Protein AF-Q69FK1-F1 (afdb_monomer_lite)

Secondary structure (DSSP, 8-state):
--PPPPPPPPP------------------------------------PPP---HHHHHHHHHHHTSTTHHHHHHHHHHHHHHHHHHHHHHHHHHHHHHHHHHHHHHHHHHHHHHHHT-TTS--HHHHHHHHHHHHHHHHHHHHHHHHHHHHHHHHHHHHHHHHHHHHHHHHHHHHHHHHHHHHHHHHHHHHHT-

Structure (mmCIF, N/CA/C/O backbone):
data_AF-Q69FK1-F1
#
_entry.id   AF-Q69FK1-F1
#
loop_
_atom_site.group_PDB
_atom_site.id
_atom_site.type_symbol
_atom_site.label_atom_id
_atom_site.label_alt_id
_atom_site.label_comp_id
_atom_site.label_asym_id
_atom_site.label_entity_id
_atom_site.label_seq_id
_atom_site.pdbx_PDB_ins_code
_atom_site.Cartn_x
_atom_site.Cartn_y
_atom_site.Cartn_z
_atom_site.occupancy
_atom_site.B_iso_or_equiv
_atom_site.auth_seq_id
_atom_site.auth_comp_id
_atom_site.auth_asym_id
_atom_site.auth_atom_id
_atom_site.pdbx_PDB_model_num
ATOM 1 N N . MET A 1 1 ? 54.380 18.789 -32.539 1.00 41.25 1 MET A N 1
ATOM 2 C CA . MET A 1 1 ? 53.750 17.455 -32.615 1.00 41.25 1 MET A CA 1
ATOM 3 C C . MET A 1 1 ? 53.569 16.981 -31.183 1.00 41.25 1 MET A C 1
ATOM 5 O O . MET A 1 1 ? 54.570 16.684 -30.549 1.00 41.25 1 MET A O 1
ATOM 9 N N . ASN A 1 2 ? 52.343 17.008 -30.653 1.00 44.25 2 ASN A N 1
ATOM 10 C CA . ASN A 1 2 ? 52.052 16.574 -29.281 1.00 44.25 2 ASN A CA 1
ATOM 11 C C . ASN A 1 2 ? 51.364 15.204 -29.341 1.00 44.25 2 ASN A C 1
ATOM 13 O O . ASN A 1 2 ? 50.413 15.040 -30.102 1.00 44.25 2 ASN A O 1
ATOM 17 N N . ALA A 1 3 ? 51.869 14.232 -28.581 1.00 51.44 3 ALA A N 1
ATOM 18 C CA . ALA A 1 3 ? 51.295 12.890 -28.480 1.00 51.44 3 ALA A CA 1
ATOM 19 C C . ALA A 1 3 ? 50.009 12.889 -27.617 1.00 51.44 3 ALA A C 1
ATOM 21 O O . ALA A 1 3 ? 49.900 13.722 -26.713 1.00 51.44 3 ALA A O 1
ATOM 22 N N . PRO A 1 4 ? 49.040 11.988 -27.873 1.00 54.78 4 PRO A N 1
ATOM 23 C CA . PRO A 1 4 ? 47.799 11.910 -27.101 1.00 54.78 4 PRO A CA 1
ATOM 24 C C . PRO A 1 4 ? 47.992 11.187 -25.749 1.00 54.78 4 PRO A C 1
ATOM 26 O O . PRO A 1 4 ? 48.905 10.368 -25.622 1.00 54.78 4 PRO A O 1
ATOM 29 N N . PRO A 1 5 ? 47.144 11.460 -24.738 1.00 53.38 5 PRO A N 1
ATOM 30 C CA . PRO A 1 5 ? 47.235 10.827 -23.424 1.00 53.38 5 PRO A CA 1
ATOM 31 C C . PRO A 1 5 ? 46.657 9.402 -23.431 1.00 53.38 5 PRO A C 1
ATOM 33 O O . PRO A 1 5 ? 45.561 9.163 -23.936 1.00 53.38 5 PRO A O 1
ATOM 36 N N . THR A 1 6 ? 47.392 8.466 -22.828 1.00 58.28 6 THR A N 1
ATOM 37 C CA . THR A 1 6 ? 47.006 7.057 -22.641 1.00 58.28 6 THR A CA 1
ATOM 38 C C . THR A 1 6 ? 46.277 6.878 -21.307 1.00 58.28 6 THR A C 1
ATOM 40 O O . THR A 1 6 ? 46.786 7.296 -20.268 1.00 58.28 6 THR A O 1
ATOM 43 N N . ILE A 1 7 ? 45.103 6.242 -21.326 1.00 54.12 7 ILE A N 1
ATOM 44 C CA . ILE A 1 7 ? 44.318 5.881 -20.132 1.00 54.12 7 ILE A CA 1
ATOM 45 C C . ILE A 1 7 ? 44.730 4.463 -19.678 1.00 54.12 7 ILE A C 1
ATOM 47 O O . ILE A 1 7 ? 44.852 3.588 -20.539 1.00 54.12 7 ILE A O 1
ATOM 51 N N . PRO A 1 8 ? 44.959 4.205 -18.373 1.00 63.38 8 PRO A N 1
ATOM 52 C CA . PRO A 1 8 ? 45.296 2.870 -17.870 1.00 63.38 8 PRO A CA 1
ATOM 53 C C . PRO A 1 8 ? 44.086 1.909 -17.883 1.00 63.38 8 PRO A C 1
ATOM 55 O O . PRO A 1 8 ? 42.941 2.364 -17.844 1.00 63.38 8 PRO A O 1
ATOM 58 N N . PRO A 1 9 ? 44.314 0.581 -17.934 1.00 48.69 9 PRO A N 1
ATOM 59 C CA . PRO A 1 9 ? 43.243 -0.410 -17.997 1.00 48.69 9 PRO A CA 1
ATOM 60 C C . PRO A 1 9 ? 42.545 -0.550 -16.638 1.00 48.69 9 PRO A C 1
ATOM 62 O O . PRO A 1 9 ? 43.204 -0.620 -15.604 1.00 48.69 9 PRO A O 1
ATOM 65 N N . MET A 1 10 ? 41.210 -0.611 -16.641 1.00 48.00 10 MET A N 1
ATOM 66 C CA . MET A 1 10 ? 40.443 -0.975 -15.449 1.00 48.00 10 MET A CA 1
ATOM 67 C C . MET A 1 10 ? 40.567 -2.482 -15.201 1.00 48.00 10 MET A C 1
ATOM 69 O O . MET A 1 10 ? 40.201 -3.285 -16.059 1.00 48.00 10 MET A O 1
ATOM 73 N N . GLU A 1 11 ? 41.089 -2.857 -14.034 1.00 46.28 11 GLU A N 1
ATOM 74 C CA . GLU A 1 11 ? 41.045 -4.227 -13.525 1.00 46.28 11 GLU A CA 1
ATOM 75 C C . GLU A 1 11 ? 39.599 -4.590 -13.160 1.00 46.28 11 GLU A C 1
ATOM 77 O O . GLU A 1 11 ? 38.948 -3.909 -12.369 1.00 46.28 11 GLU A O 1
ATOM 82 N N . ASN A 1 12 ? 39.093 -5.668 -13.763 1.00 48.59 12 ASN A N 1
ATOM 83 C CA . ASN A 1 12 ? 37.831 -6.290 -13.379 1.00 48.59 12 ASN A CA 1
ATOM 84 C C . ASN A 1 12 ? 38.012 -6.958 -12.014 1.00 48.59 12 ASN A C 1
ATOM 86 O O . ASN A 1 12 ? 38.686 -7.983 -11.928 1.00 48.59 12 ASN A O 1
ATOM 90 N N . THR A 1 13 ? 37.386 -6.417 -10.972 1.00 45.75 13 THR A N 1
ATOM 91 C CA . THR A 1 13 ? 37.246 -7.120 -9.698 1.00 45.75 13 THR A CA 1
ATOM 92 C C . THR A 1 13 ? 35.942 -7.914 -9.670 1.00 45.75 13 THR A C 1
ATOM 94 O O . THR A 1 13 ? 34.836 -7.384 -9.739 1.00 45.75 13 THR A O 1
ATOM 97 N N . ASP A 1 14 ? 36.169 -9.223 -9.671 1.00 46.97 14 ASP A N 1
ATOM 98 C CA . ASP A 1 14 ? 35.393 -10.374 -9.224 1.00 46.97 14 ASP A CA 1
ATOM 99 C C . ASP A 1 14 ? 33.914 -10.232 -8.831 1.00 46.97 14 ASP A C 1
ATOM 101 O O . ASP A 1 14 ? 33.475 -9.389 -8.049 1.00 46.97 14 ASP A O 1
ATOM 105 N N . GLY A 1 15 ? 33.155 -11.198 -9.357 1.00 39.75 15 GLY A N 1
ATOM 106 C CA . GLY A 1 15 ? 31.736 -11.402 -9.127 1.00 39.75 15 GLY A CA 1
ATOM 107 C C . GLY A 1 15 ? 31.380 -11.667 -7.666 1.00 39.75 15 GLY A C 1
ATOM 108 O O . GLY A 1 15 ? 32.009 -12.445 -6.955 1.00 39.75 15 GLY A O 1
ATOM 109 N N . PHE A 1 16 ? 30.291 -11.036 -7.249 1.00 40.62 16 PHE A N 1
ATOM 110 C CA . PHE A 1 16 ? 29.650 -11.245 -5.963 1.00 40.62 16 PHE A CA 1
ATOM 111 C C . PHE A 1 16 ? 28.975 -12.626 -5.916 1.00 40.62 16 PHE A C 1
ATOM 113 O O . PHE A 1 16 ? 27.996 -12.860 -6.626 1.00 40.62 16 PHE A O 1
ATOM 120 N N . ASN A 1 17 ? 29.483 -13.526 -5.072 1.00 47.38 17 ASN A N 1
ATOM 121 C CA . ASN A 1 17 ? 28.871 -14.824 -4.783 1.00 47.38 17 ASN A CA 1
ATOM 122 C C . ASN A 1 17 ? 28.904 -15.089 -3.264 1.00 47.38 17 ASN A C 1
ATOM 124 O O . ASN A 1 17 ? 29.956 -15.466 -2.748 1.00 47.38 17 ASN A O 1
ATOM 128 N N . PRO A 1 18 ? 27.810 -14.862 -2.515 1.00 41.44 18 PRO A N 1
ATOM 129 C CA . PRO A 1 18 ? 27.790 -15.152 -1.087 1.00 41.44 18 PRO A CA 1
ATOM 130 C C . PRO A 1 18 ? 27.308 -16.589 -0.833 1.00 41.44 18 PRO A C 1
ATOM 132 O O . PRO A 1 18 ? 26.133 -16.904 -1.022 1.00 41.44 18 PRO A O 1
ATOM 135 N N . ASP A 1 19 ? 28.218 -17.452 -0.379 1.00 41.12 19 ASP A N 1
ATOM 136 C CA . ASP A 1 19 ? 27.890 -18.738 0.250 1.00 41.12 19 ASP A CA 1
ATOM 137 C C . ASP A 1 19 ? 27.573 -18.511 1.741 1.00 41.12 19 ASP A C 1
ATOM 139 O O . ASP A 1 19 ? 28.300 -17.814 2.449 1.00 41.12 19 ASP A O 1
ATOM 143 N N . PHE A 1 20 ? 26.457 -19.072 2.206 1.00 45.72 20 PHE A N 1
ATOM 144 C CA . PHE A 1 20 ? 25.849 -18.848 3.522 1.00 45.72 20 PHE A CA 1
ATOM 145 C C . PHE A 1 20 ? 25.946 -20.095 4.420 1.00 45.72 20 PHE A C 1
ATOM 147 O O . PHE A 1 20 ? 24.978 -20.478 5.080 1.00 45.72 20 PHE A O 1
ATOM 154 N N . SER A 1 21 ? 27.107 -20.758 4.466 1.00 42.22 21 SER A N 1
ATOM 155 C CA . SER A 1 21 ? 27.282 -21.925 5.340 1.00 42.22 21 SER A CA 1
ATOM 156 C C . SER A 1 21 ? 28.714 -22.126 5.867 1.00 42.22 21 SER A C 1
ATOM 158 O O . SER A 1 21 ? 29.588 -22.621 5.169 1.00 42.22 21 SER A O 1
ATOM 160 N N . GLY A 1 22 ? 28.951 -21.795 7.147 1.00 32.91 22 GLY A N 1
ATOM 161 C CA . GLY A 1 22 ? 30.148 -22.232 7.889 1.00 32.91 22 GLY A CA 1
ATOM 162 C C . GLY A 1 22 ? 30.544 -21.330 9.065 1.00 32.91 22 GLY A C 1
ATOM 163 O O . GLY A 1 22 ? 30.806 -20.149 8.881 1.00 32.91 22 GLY A O 1
ATOM 164 N N . ALA A 1 23 ? 30.589 -21.887 10.279 1.00 36.03 23 ALA A N 1
ATOM 165 C CA . ALA A 1 23 ? 30.966 -21.217 11.529 1.00 36.03 23 ALA A CA 1
ATOM 166 C C . ALA A 1 23 ? 32.410 -21.554 11.977 1.00 36.03 23 ALA A C 1
ATOM 168 O O . ALA A 1 23 ? 32.902 -22.632 11.643 1.00 36.03 23 ALA A O 1
ATOM 169 N N . SER A 1 24 ? 32.985 -20.685 12.841 1.00 34.72 24 SER A N 1
ATOM 170 C CA . SER A 1 24 ? 34.245 -20.776 13.651 1.00 34.72 24 SER A CA 1
ATOM 171 C C . SER A 1 24 ? 35.586 -20.729 12.877 1.00 34.72 24 SER A C 1
ATOM 173 O O . SER A 1 24 ? 35.710 -21.407 11.872 1.00 34.72 24 SER A O 1
ATOM 175 N N . GLU A 1 25 ? 36.665 -20.003 13.232 1.00 35.47 25 GLU A N 1
ATOM 176 C CA . GLU A 1 25 ? 37.157 -19.271 14.429 1.00 35.47 25 GLU A CA 1
ATOM 177 C C . GLU A 1 25 ? 38.335 -18.307 14.012 1.00 35.47 25 GLU A C 1
ATOM 179 O O . GLU A 1 25 ? 38.676 -18.280 12.828 1.00 35.47 25 GLU A O 1
ATOM 184 N N . PRO A 1 26 ? 38.952 -17.484 14.903 1.00 39.53 26 PRO A N 1
ATOM 185 C CA . PRO A 1 26 ? 39.631 -16.225 14.542 1.00 39.53 26 PRO A CA 1
ATOM 186 C C . PRO A 1 26 ? 41.161 -16.311 14.356 1.00 39.53 26 PRO A C 1
ATOM 188 O O . PRO A 1 26 ? 41.849 -17.006 15.102 1.00 39.53 26 PRO A O 1
ATOM 191 N N . GLN A 1 27 ? 41.725 -15.484 13.462 1.00 33.72 27 GLN A N 1
ATOM 192 C CA . GLN A 1 27 ? 43.172 -15.231 13.392 1.00 33.72 27 GLN A CA 1
ATOM 193 C C . GLN A 1 27 ? 43.494 -13.727 13.398 1.00 33.72 27 GLN A C 1
ATOM 195 O O . GLN A 1 27 ? 42.826 -12.921 12.755 1.00 33.72 27 GLN A O 1
ATOM 200 N N . LYS A 1 28 ? 44.507 -13.388 14.202 1.00 34.03 28 LYS A N 1
ATOM 201 C CA . LYS A 1 28 ? 44.958 -12.053 14.609 1.00 34.03 28 LYS A CA 1
ATOM 202 C C . LYS A 1 28 ? 45.822 -11.314 13.574 1.00 34.03 28 LYS A C 1
ATOM 204 O O . LYS A 1 28 ? 46.573 -11.934 12.830 1.00 34.03 28 LYS A O 1
ATOM 209 N N . ASP A 1 29 ? 45.790 -9.993 13.761 1.00 31.72 29 ASP A N 1
ATOM 210 C CA . ASP A 1 29 ? 46.796 -8.950 13.504 1.00 31.72 29 ASP A CA 1
ATOM 211 C C . ASP A 1 29 ? 47.032 -8.447 12.071 1.00 31.72 29 ASP A C 1
ATOM 213 O O . ASP A 1 29 ? 47.520 -9.142 11.186 1.00 31.72 29 ASP A O 1
ATOM 217 N N . GLY A 1 30 ? 46.768 -7.145 11.902 1.00 31.09 30 GLY A N 1
ATOM 218 C CA . GLY A 1 30 ? 47.104 -6.355 10.720 1.00 31.09 30 GLY A CA 1
ATOM 219 C C . GLY A 1 30 ? 46.451 -4.973 10.757 1.00 31.09 30 GLY A C 1
ATOM 220 O O . GLY A 1 30 ? 45.459 -4.733 10.077 1.00 31.09 30 GLY A O 1
ATOM 221 N N . ALA A 1 31 ? 46.972 -4.072 11.592 1.00 36.91 31 ALA A N 1
ATOM 222 C CA . ALA A 1 31 ? 46.478 -2.706 11.734 1.00 36.91 31 ALA A CA 1
ATOM 223 C C . ALA A 1 31 ? 46.747 -1.864 10.472 1.00 36.91 31 ALA A C 1
ATOM 225 O O . ALA A 1 31 ? 47.886 -1.490 10.200 1.00 36.91 31 ALA A O 1
ATOM 226 N N . HIS A 1 32 ? 45.680 -1.489 9.767 1.00 35.88 32 HIS A N 1
ATOM 227 C CA . HIS A 1 32 ? 45.654 -0.334 8.874 1.00 35.88 32 HIS A CA 1
ATOM 228 C C . HIS A 1 32 ? 44.471 0.553 9.266 1.00 35.88 32 HIS A C 1
ATOM 230 O O . HIS A 1 32 ? 43.312 0.180 9.112 1.00 35.88 32 HIS A O 1
ATOM 236 N N . ALA A 1 33 ? 44.781 1.722 9.824 1.00 34.97 33 ALA A N 1
ATOM 237 C CA . ALA A 1 33 ? 43.800 2.745 10.149 1.00 34.97 33 ALA A CA 1
ATOM 238 C C . ALA A 1 33 ? 43.350 3.464 8.867 1.00 34.97 33 ALA A C 1
ATOM 240 O O . ALA A 1 33 ? 44.180 3.945 8.095 1.00 34.97 33 ALA A O 1
ATOM 241 N N . SER A 1 34 ? 42.038 3.567 8.661 1.00 33.28 34 SER A N 1
ATOM 242 C CA . SER A 1 34 ? 41.415 4.543 7.763 1.00 33.28 34 SER A CA 1
ATOM 243 C C . SER A 1 34 ? 40.241 5.218 8.483 1.00 33.28 34 SER A C 1
ATOM 245 O O . SER A 1 34 ? 39.600 4.572 9.315 1.00 33.28 34 SER A O 1
ATOM 247 N N . PRO A 1 35 ? 39.993 6.518 8.242 1.00 44.09 35 PRO A N 1
ATOM 248 C CA . PRO A 1 35 ? 39.163 7.346 9.102 1.00 44.09 35 PRO A CA 1
ATOM 249 C C . PRO A 1 35 ? 37.739 7.435 8.552 1.00 44.09 35 PRO A C 1
ATOM 251 O O . PRO A 1 35 ? 37.474 8.229 7.660 1.00 44.09 35 PRO A O 1
ATOM 254 N N . THR A 1 36 ? 36.822 6.656 9.112 1.00 33.41 36 THR A N 1
ATOM 255 C CA . THR A 1 36 ? 35.371 6.881 9.011 1.00 33.41 36 THR A CA 1
ATOM 256 C C . THR A 1 36 ? 34.729 6.073 10.125 1.00 33.41 36 THR A C 1
ATOM 258 O O . THR A 1 36 ? 34.571 4.860 10.022 1.00 33.41 36 THR A O 1
ATOM 261 N N . ASP A 1 37 ? 34.449 6.755 11.228 1.00 40.03 37 ASP A N 1
ATOM 262 C CA . ASP A 1 37 ? 33.686 6.236 12.355 1.00 40.03 37 ASP A CA 1
ATOM 263 C C . ASP A 1 37 ? 32.213 6.205 11.911 1.00 40.03 37 ASP A C 1
ATOM 265 O O . ASP A 1 37 ? 31.489 7.193 12.035 1.00 40.03 37 ASP A O 1
ATOM 269 N N . GLU A 1 38 ? 31.797 5.117 11.259 1.00 35.56 38 GLU A N 1
ATOM 270 C CA . GLU A 1 38 ? 30.398 4.875 10.906 1.00 35.56 38 GLU A CA 1
ATOM 271 C C . GLU A 1 38 ? 29.916 3.653 11.690 1.00 35.56 38 GLU A C 1
ATOM 273 O O . GLU A 1 38 ? 30.370 2.523 11.501 1.00 35.56 38 GLU A O 1
ATOM 278 N N . ALA A 1 39 ? 29.043 3.932 12.657 1.00 39.66 39 ALA A N 1
ATOM 279 C CA . ALA A 1 39 ? 28.463 2.967 13.570 1.00 39.66 39 ALA A CA 1
ATOM 280 C C . ALA A 1 39 ? 27.829 1.790 12.811 1.00 39.66 39 ALA A C 1
ATOM 282 O O . ALA A 1 39 ? 26.994 1.974 11.924 1.00 39.66 39 ALA A O 1
ATOM 283 N N . ALA A 1 40 ? 28.198 0.572 13.208 1.00 38.41 40 ALA A N 1
ATOM 284 C CA . ALA A 1 40 ? 27.542 -0.656 12.775 1.00 38.41 40 ALA A CA 1
ATOM 285 C C . ALA A 1 40 ? 26.016 -0.585 13.019 1.00 38.41 40 ALA A C 1
ATOM 287 O O . ALA A 1 40 ? 25.586 0.004 14.017 1.00 38.41 40 ALA A O 1
ATOM 288 N N . PRO A 1 41 ? 25.179 -1.196 12.158 1.00 41.44 41 PRO A N 1
ATOM 289 C CA . PRO A 1 41 ? 23.738 -1.170 12.338 1.00 41.44 41 PRO A CA 1
ATOM 290 C C . PRO A 1 41 ? 23.388 -2.025 13.555 1.00 41.44 41 PRO A C 1
ATOM 292 O O . PRO A 1 41 ? 23.559 -3.245 13.560 1.00 41.44 41 PRO A O 1
ATOM 295 N N . THR A 1 42 ? 22.918 -1.375 14.612 1.00 42.22 42 THR A N 1
ATOM 296 C CA . THR A 1 42 ? 22.329 -2.049 15.760 1.00 42.22 42 THR A CA 1
ATOM 297 C C . THR A 1 42 ? 21.071 -2.803 15.326 1.00 42.22 42 THR A C 1
ATOM 299 O O . THR A 1 42 ? 20.294 -2.343 14.485 1.00 42.22 42 THR A O 1
ATOM 302 N N . SER A 1 43 ? 20.895 -3.995 15.901 1.00 43.28 43 SER A N 1
ATOM 303 C CA . SER A 1 43 ? 19.665 -4.792 15.900 1.00 43.28 43 SER A CA 1
ATOM 304 C C . SER A 1 43 ? 18.402 -3.932 16.066 1.00 43.28 43 SER A C 1
ATOM 306 O O . SER A 1 43 ? 18.478 -2.842 16.636 1.00 43.28 43 SER A O 1
ATOM 308 N N . PRO A 1 44 ? 17.205 -4.421 15.675 1.00 42.75 44 PRO A N 1
ATOM 309 C CA . PRO A 1 44 ? 15.937 -3.767 15.986 1.00 42.75 44 PRO A CA 1
ATOM 310 C C . PRO A 1 44 ? 15.606 -3.922 17.483 1.00 42.75 44 PRO A C 1
ATOM 312 O O . PRO A 1 44 ? 14.551 -4.428 17.855 1.00 42.75 44 PRO A O 1
ATOM 315 N N . GLU A 1 45 ? 16.512 -3.505 18.364 1.00 45.25 45 GLU A N 1
ATOM 316 C CA . GLU A 1 45 ? 16.156 -3.142 19.721 1.00 45.25 45 GLU A CA 1
ATOM 317 C C . GLU A 1 45 ? 15.242 -1.928 19.629 1.00 45.25 45 GLU A C 1
ATOM 319 O O . GLU A 1 45 ? 15.528 -0.946 18.941 1.00 45.25 45 GLU A O 1
ATOM 324 N N . GLN A 1 46 ? 14.079 -2.085 20.259 1.00 50.62 46 GLN A N 1
ATOM 325 C CA . GLN A 1 46 ? 13.101 -1.060 20.581 1.00 50.62 46 GLN A CA 1
ATOM 326 C C . GLN A 1 46 ? 13.612 0.356 20.325 1.00 50.62 46 GLN A C 1
ATOM 328 O O . GLN A 1 46 ? 14.487 0.847 21.033 1.00 50.62 46 GLN A O 1
ATOM 333 N N . ARG A 1 47 ? 12.961 1.066 19.393 1.00 49.44 47 ARG A N 1
ATOM 334 C CA . ARG A 1 47 ? 12.828 2.516 19.547 1.00 49.44 47 ARG A CA 1
ATOM 335 C C . ARG A 1 47 ? 12.132 2.733 20.885 1.00 49.44 47 ARG A C 1
ATOM 337 O O . ARG A 1 47 ? 10.903 2.725 20.957 1.00 49.44 47 ARG A O 1
ATOM 344 N N . SER A 1 48 ? 12.909 2.829 21.954 1.00 48.81 48 SER A N 1
ATOM 345 C CA . SER A 1 48 ? 12.453 3.286 23.248 1.00 48.81 48 SER A CA 1
ATOM 346 C C . SER A 1 48 ? 11.842 4.652 22.984 1.00 48.81 48 SER A C 1
ATOM 348 O O . SER A 1 48 ? 12.503 5.569 22.491 1.00 48.81 48 SER A O 1
ATOM 350 N N . ALA A 1 49 ? 10.535 4.760 23.229 1.00 59.59 49 ALA A N 1
ATOM 351 C CA . ALA A 1 49 ? 9.906 6.062 23.330 1.00 59.59 49 ALA A CA 1
ATOM 352 C C . ALA A 1 49 ? 10.762 6.915 24.286 1.00 59.59 49 ALA A C 1
ATOM 354 O O . ALA A 1 49 ? 11.315 6.353 25.240 1.00 59.59 49 ALA A O 1
ATOM 355 N N . PRO A 1 50 ? 10.900 8.232 24.044 1.00 65.62 50 PRO A N 1
ATOM 356 C CA . PRO A 1 50 ? 11.588 9.103 24.989 1.00 65.62 50 PRO A CA 1
ATOM 357 C C . PRO A 1 50 ? 11.043 8.828 26.398 1.00 65.62 50 PRO A C 1
ATOM 359 O O . PRO A 1 50 ? 9.838 8.559 26.508 1.00 65.62 50 PRO A O 1
ATOM 362 N N . PRO A 1 51 ? 11.896 8.821 27.442 1.00 64.69 51 PRO A N 1
ATOM 363 C CA . PRO A 1 51 ? 11.475 8.503 28.800 1.00 64.69 51 PRO A CA 1
ATOM 364 C C . PRO A 1 51 ? 10.239 9.338 29.126 1.00 64.69 51 PRO A C 1
ATOM 366 O O . PRO A 1 51 ? 10.297 10.564 29.159 1.00 64.69 51 PRO A O 1
ATOM 369 N N . GLN A 1 52 ? 9.087 8.674 29.243 1.00 63.88 52 GLN A N 1
ATOM 370 C CA . GLN A 1 52 ? 7.847 9.372 29.532 1.00 63.88 52 GLN A CA 1
ATOM 371 C C . GLN A 1 52 ? 7.952 9.882 30.962 1.00 63.88 52 GLN A C 1
ATOM 373 O O . GLN A 1 52 ? 8.091 9.076 31.881 1.00 63.88 52 GL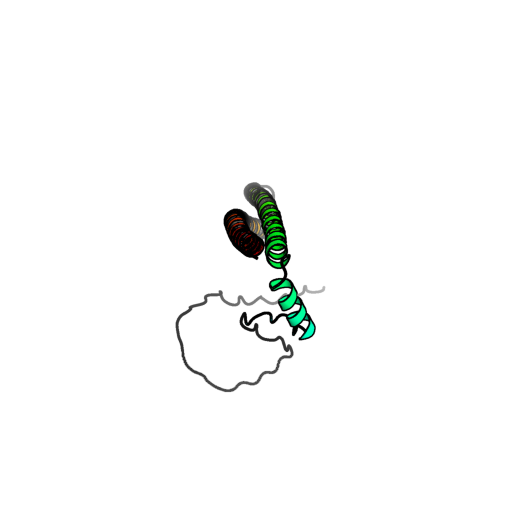N A O 1
ATOM 378 N N . ASP A 1 53 ? 7.885 11.201 31.138 1.00 83.50 53 ASP A N 1
ATOM 379 C CA . ASP A 1 53 ? 7.852 11.824 32.459 1.00 83.50 53 ASP A CA 1
ATOM 380 C C . ASP A 1 53 ? 6.822 11.106 33.344 1.00 83.50 53 ASP A C 1
ATOM 382 O O . ASP A 1 53 ? 5.707 10.824 32.893 1.00 83.50 53 ASP A O 1
ATOM 386 N N . ALA A 1 54 ? 7.158 10.829 34.607 1.00 84.12 54 ALA A N 1
ATOM 387 C CA . ALA A 1 54 ? 6.273 10.110 35.536 1.00 84.12 54 ALA A CA 1
ATOM 388 C C . ALA A 1 54 ? 4.863 10.740 35.618 1.00 84.12 54 ALA A C 1
ATOM 390 O O . ALA A 1 54 ? 3.854 10.042 35.714 1.00 84.12 54 ALA A O 1
ATOM 391 N N . GLN A 1 55 ? 4.773 12.066 35.468 1.00 83.94 55 GLN A N 1
ATOM 392 C CA . GLN A 1 55 ? 3.504 12.796 35.388 1.00 83.94 55 GLN A CA 1
ATOM 393 C C . GLN A 1 55 ? 2.646 12.442 34.165 1.00 83.94 55 GLN A C 1
ATOM 395 O O . GLN A 1 55 ? 1.421 12.530 34.229 1.00 83.94 55 GLN A O 1
ATOM 400 N N . THR A 1 56 ? 3.258 12.098 33.036 1.00 86.88 56 THR A N 1
ATOM 401 C CA . THR A 1 56 ? 2.545 11.690 31.819 1.00 86.88 56 THR A CA 1
ATOM 402 C C . THR A 1 56 ? 1.963 10.292 31.992 1.00 86.88 56 THR A C 1
ATOM 404 O O . THR A 1 56 ? 0.812 10.066 31.625 1.00 86.88 56 THR A O 1
ATOM 407 N N . GLN A 1 57 ? 2.711 9.377 32.613 1.00 87.00 57 GLN A N 1
ATOM 408 C CA . GLN A 1 57 ? 2.224 8.029 32.917 1.00 87.00 57 GLN A CA 1
ATOM 409 C C . GLN A 1 57 ? 1.030 8.062 33.875 1.00 87.00 57 GLN A C 1
ATOM 411 O O . GLN A 1 57 ? 0.029 7.394 33.623 1.00 87.00 57 GLN A O 1
ATOM 416 N N . GLN A 1 58 ? 1.094 8.900 34.915 1.00 86.94 58 GLN A N 1
ATOM 417 C CA . GLN A 1 58 ? -0.019 9.088 35.845 1.00 86.94 58 GLN A CA 1
ATOM 418 C C . GLN A 1 58 ? -1.268 9.632 35.135 1.00 86.94 58 GLN A C 1
ATOM 420 O O . GLN A 1 58 ? -2.350 9.074 35.271 1.00 86.94 58 GLN A O 1
ATOM 425 N N . ARG A 1 59 ? -1.113 10.644 34.272 1.00 86.88 59 ARG A N 1
ATOM 426 C CA . ARG A 1 59 ? -2.229 11.186 33.478 1.00 86.88 59 ARG A CA 1
ATOM 427 C C . ARG A 1 59 ? -2.858 10.150 32.544 1.00 86.88 59 ARG A C 1
ATOM 429 O O . ARG A 1 59 ? -4.076 10.116 32.404 1.00 86.88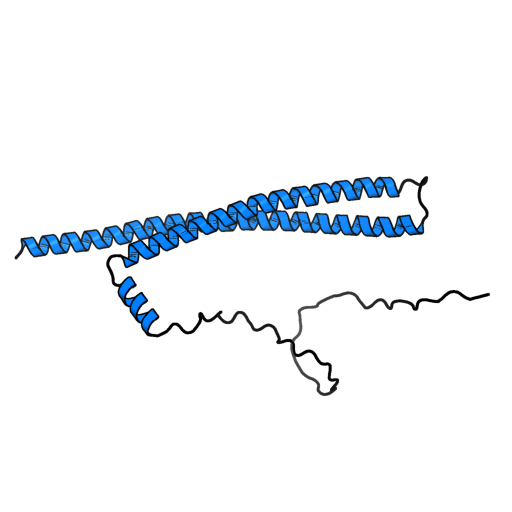 59 ARG A O 1
ATOM 436 N N . VAL A 1 60 ? -2.051 9.306 31.897 1.00 88.50 60 VAL A N 1
ATOM 437 C CA . VAL A 1 60 ? -2.566 8.206 31.062 1.00 88.50 60 VAL A CA 1
ATOM 438 C C . VAL A 1 60 ? -3.334 7.202 31.917 1.00 88.50 60 VAL A C 1
ATOM 440 O O . VAL A 1 60 ? -4.414 6.775 31.515 1.00 88.50 60 VAL A O 1
ATOM 443 N N . HIS A 1 61 ? -2.814 6.860 33.096 1.00 87.62 61 HIS A N 1
ATOM 444 C CA . HIS A 1 61 ? -3.486 5.972 34.037 1.00 87.62 61 HIS A CA 1
ATOM 445 C C . HIS A 1 61 ? -4.857 6.524 34.452 1.00 87.62 61 HIS A C 1
ATOM 447 O O . HIS A 1 61 ? -5.848 5.800 34.375 1.00 87.62 61 HIS A O 1
ATOM 453 N N . ASP A 1 62 ? -4.944 7.806 34.799 1.00 88.25 62 ASP A N 1
ATOM 454 C CA . ASP A 1 62 ? -6.204 8.441 35.202 1.00 88.25 62 ASP A CA 1
ATOM 455 C C . ASP A 1 62 ? -7.231 8.455 34.056 1.00 88.25 62 ASP A C 1
ATOM 457 O O . ASP A 1 62 ? -8.404 8.148 34.259 1.00 88.25 62 ASP A O 1
ATOM 461 N N . ILE A 1 63 ? -6.791 8.726 32.820 1.00 87.00 63 ILE A N 1
ATOM 462 C CA . ILE A 1 63 ? -7.663 8.697 31.633 1.00 87.00 63 ILE A CA 1
ATOM 463 C C . ILE A 1 63 ? -8.173 7.279 31.350 1.00 87.00 63 ILE A C 1
ATOM 465 O O . ILE A 1 63 ? -9.332 7.113 30.967 1.00 87.00 63 ILE A O 1
ATOM 469 N N . LEU A 1 64 ? -7.338 6.253 31.532 1.00 87.81 64 LEU A N 1
ATOM 470 C CA . LEU A 1 64 ? -7.730 4.859 31.305 1.00 87.81 64 LEU A CA 1
ATOM 471 C C . LEU A 1 64 ? -8.797 4.371 32.291 1.00 87.81 64 LEU A C 1
ATOM 473 O O . LEU A 1 64 ? -9.615 3.539 31.910 1.00 87.81 64 LEU A O 1
ATOM 477 N N . HIS A 1 65 ? -8.801 4.899 33.516 1.00 86.81 65 HIS A N 1
ATOM 478 C CA . HIS A 1 65 ? -9.809 4.588 34.536 1.00 86.81 65 HIS A CA 1
ATOM 479 C C . HIS A 1 65 ? -11.035 5.507 34.474 1.00 86.81 65 HIS A C 1
ATOM 481 O O . HIS A 1 65 ? -11.984 5.307 35.225 1.00 86.81 65 HIS A O 1
ATOM 487 N N . SER A 1 66 ? -11.026 6.509 33.593 1.00 88.00 66 SER A N 1
ATOM 488 C CA . SER A 1 66 ? -12.173 7.387 33.376 1.00 88.00 66 SER A CA 1
ATOM 489 C C . SER A 1 66 ? -13.200 6.760 32.431 1.00 88.00 66 SER A C 1
ATOM 491 O O . SER A 1 66 ? -12.845 6.019 31.510 1.00 88.00 66 SER A O 1
ATOM 493 N N . ASP A 1 67 ? -14.462 7.170 32.567 1.00 82.94 67 ASP A N 1
ATOM 494 C CA . ASP A 1 67 ? -15.574 6.743 31.700 1.00 82.94 67 ASP A CA 1
ATOM 495 C C . ASP A 1 67 ? -15.349 7.079 30.212 1.00 82.94 67 ASP A C 1
ATOM 497 O O . ASP A 1 67 ? -15.921 6.469 29.311 1.00 82.94 67 ASP A O 1
ATOM 501 N N . VAL A 1 68 ? -14.469 8.043 29.919 1.00 86.94 68 VAL A N 1
ATOM 502 C CA . VAL A 1 68 ? -14.156 8.482 28.550 1.00 86.94 68 VAL A CA 1
ATOM 503 C C . VAL A 1 68 ? -13.010 7.661 27.933 1.00 86.94 68 VAL A C 1
ATOM 505 O O . VAL A 1 68 ? -12.769 7.741 26.723 1.00 86.94 68 VAL A O 1
ATOM 508 N N . GLY A 1 69 ? -12.310 6.839 28.724 1.00 89.19 69 GLY A N 1
ATOM 509 C CA . GLY A 1 69 ? -11.131 6.080 28.304 1.00 89.19 69 GLY A CA 1
ATOM 510 C C . GLY A 1 69 ? -11.419 5.142 27.131 1.00 89.19 69 GLY A C 1
ATOM 511 O O . GLY A 1 69 ? -10.817 5.269 26.060 1.00 89.19 69 GLY A O 1
ATOM 512 N N . VAL A 1 70 ? -12.405 4.252 27.279 1.00 90.00 70 VAL A N 1
ATOM 513 C CA . VAL A 1 70 ? -12.780 3.271 26.242 1.00 90.00 70 VAL A CA 1
ATOM 514 C C . VAL A 1 70 ? -13.183 3.964 24.936 1.00 90.00 70 VAL A C 1
ATOM 516 O O . VAL A 1 70 ? -12.676 3.626 23.861 1.00 90.00 70 VAL A O 1
ATOM 519 N N . ALA A 1 71 ? -14.046 4.981 25.012 1.00 90.38 71 ALA A N 1
ATOM 520 C CA . ALA A 1 71 ? -14.487 5.744 23.846 1.00 90.38 71 ALA A CA 1
ATOM 521 C C . ALA A 1 71 ? -13.319 6.462 23.144 1.00 90.38 71 ALA A C 1
ATOM 523 O O . ALA A 1 71 ? -13.237 6.466 21.910 1.00 90.38 71 ALA A O 1
ATOM 524 N N . THR A 1 72 ? -12.382 7.019 23.914 1.00 92.69 72 THR A N 1
ATOM 525 C CA . THR A 1 72 ? -11.191 7.702 23.391 1.00 92.69 72 THR A CA 1
ATOM 526 C C . THR A 1 72 ? -10.287 6.743 22.624 1.00 92.69 72 THR A C 1
ATOM 528 O O . THR A 1 72 ? -9.911 7.034 21.483 1.00 92.69 72 THR A O 1
ATOM 531 N N . LEU A 1 73 ? -9.981 5.570 23.193 1.00 93.19 73 LEU A N 1
ATOM 532 C CA . LEU A 1 73 ? -9.157 4.564 22.519 1.00 93.19 73 LEU A CA 1
ATOM 533 C C . LEU A 1 73 ? -9.832 4.040 21.243 1.00 93.19 73 LEU A C 1
ATOM 535 O O . LEU A 1 73 ? -9.175 3.921 20.207 1.00 93.19 73 LEU A O 1
ATOM 539 N N . LEU A 1 74 ? -11.145 3.793 21.269 1.00 94.62 74 LEU A N 1
ATOM 540 C CA . LEU A 1 74 ? -11.897 3.356 20.086 1.00 94.62 74 LEU A CA 1
ATOM 541 C C . LEU A 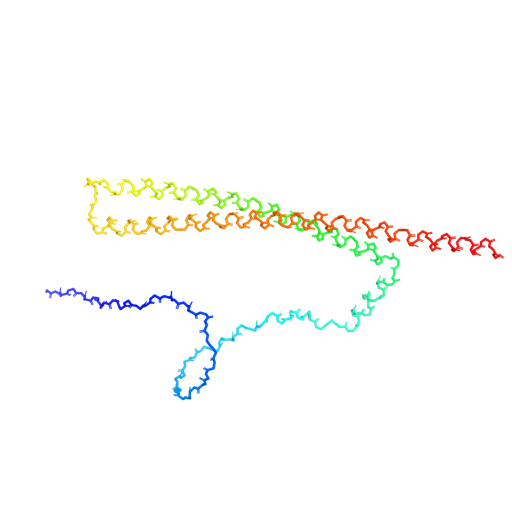1 74 ? -11.919 4.412 18.972 1.00 94.62 74 LEU A C 1
ATOM 543 O O . LEU A 1 74 ? -11.873 4.060 17.787 1.00 94.62 74 LEU A O 1
ATOM 547 N N . ASN A 1 75 ? -11.982 5.698 19.324 1.00 95.75 75 ASN A N 1
ATOM 548 C CA . ASN A 1 75 ? -11.895 6.797 18.362 1.00 95.75 75 ASN A CA 1
ATOM 549 C C . ASN A 1 75 ? -10.488 6.923 17.773 1.00 95.75 75 ASN A C 1
ATOM 551 O O . ASN A 1 75 ? -10.348 7.051 16.555 1.00 95.75 75 ASN A O 1
ATOM 555 N N . ARG A 1 76 ? -9.444 6.794 18.600 1.00 96.31 76 ARG A N 1
ATOM 556 C CA . ARG A 1 76 ? -8.054 6.754 18.128 1.00 96.31 76 ARG A CA 1
ATOM 557 C C . ARG A 1 76 ? -7.816 5.569 17.189 1.00 96.31 76 ARG A C 1
ATOM 559 O O . ARG A 1 76 ? -7.206 5.736 16.135 1.00 96.31 76 ARG A O 1
ATOM 566 N N . LEU A 1 77 ? -8.362 4.396 17.512 1.00 97.31 77 LEU A N 1
ATOM 567 C CA . LEU A 1 77 ? -8.302 3.223 16.643 1.00 97.31 77 LEU A CA 1
ATOM 568 C C . LEU A 1 77 ? -9.042 3.455 15.319 1.00 97.31 77 LEU A C 1
ATOM 570 O O . LEU A 1 77 ? -8.526 3.105 14.262 1.00 97.31 77 LEU A O 1
ATOM 574 N N . LYS A 1 78 ? -10.219 4.096 15.348 1.00 97.81 78 LYS A N 1
ATOM 575 C CA . LYS A 1 78 ? -10.951 4.483 14.130 1.00 97.81 78 LYS A CA 1
ATOM 576 C C . LYS A 1 78 ? -10.095 5.364 13.216 1.00 97.81 78 LYS A C 1
ATOM 578 O O . LYS A 1 78 ? -10.063 5.120 12.013 1.00 97.81 78 LYS A O 1
ATOM 583 N N . ALA A 1 79 ? -9.415 6.361 13.783 1.00 98.19 79 ALA A N 1
ATOM 584 C CA . ALA A 1 79 ? -8.522 7.242 13.036 1.00 98.19 79 ALA A CA 1
ATOM 585 C C . ALA A 1 79 ? -7.344 6.464 12.426 1.00 98.19 79 ALA A C 1
ATOM 587 O O . ALA A 1 79 ? -7.096 6.586 11.232 1.00 98.19 79 ALA A O 1
ATOM 588 N N . SER A 1 80 ? -6.698 5.583 13.201 1.00 98.25 80 SER A N 1
ATOM 589 C CA . SER A 1 80 ? -5.615 4.726 12.696 1.00 98.25 80 SER A CA 1
ATOM 590 C C . SER A 1 80 ? -6.068 3.836 11.534 1.00 98.25 80 SER A C 1
ATOM 592 O O . SER A 1 80 ? -5.353 3.714 10.545 1.00 98.25 80 SER A O 1
ATOM 594 N N . ILE A 1 81 ? -7.264 3.242 11.623 1.00 98.31 81 ILE A N 1
ATOM 595 C CA . ILE A 1 81 ? -7.841 2.423 10.546 1.00 98.31 81 ILE A CA 1
ATOM 596 C C . ILE A 1 81 ? -8.074 3.262 9.282 1.00 98.31 81 ILE A C 1
ATOM 598 O O . ILE A 1 81 ? -7.821 2.779 8.179 1.00 98.31 81 ILE A O 1
ATOM 602 N N . ALA A 1 82 ? -8.554 4.502 9.423 1.00 98.38 82 ALA A N 1
ATOM 603 C CA . ALA A 1 82 ? -8.727 5.410 8.291 1.00 98.38 82 ALA A CA 1
ATOM 604 C C . ALA A 1 82 ? -7.380 5.719 7.620 1.00 98.38 82 ALA A C 1
ATOM 606 O O . ALA A 1 82 ? -7.247 5.507 6.419 1.00 98.38 82 ALA A O 1
ATOM 607 N N . SER A 1 83 ? -6.352 6.068 8.401 1.00 98.44 83 SER A N 1
ATOM 608 C CA . SER A 1 83 ? -5.003 6.314 7.878 1.00 98.44 83 SER A CA 1
ATOM 609 C C . SER A 1 83 ? -4.415 5.097 7.154 1.00 98.44 83 SER A C 1
ATOM 611 O O . SER A 1 83 ? -3.806 5.246 6.097 1.00 98.44 83 SER A O 1
ATOM 613 N N . THR A 1 84 ? -4.628 3.879 7.668 1.00 98.56 84 THR A N 1
ATOM 614 C CA . THR A 1 84 ? -4.206 2.652 6.973 1.00 98.56 84 THR A CA 1
ATOM 615 C C . THR A 1 84 ? -4.911 2.488 5.626 1.00 98.56 84 THR A C 1
ATOM 617 O O . THR A 1 84 ? -4.266 2.098 4.655 1.00 98.56 84 THR A O 1
ATOM 620 N N . ARG A 1 85 ? -6.211 2.806 5.532 1.00 98.44 85 ARG A N 1
ATOM 621 C CA . ARG A 1 85 ? -6.956 2.745 4.261 1.00 98.44 85 ARG A CA 1
ATOM 622 C C . ARG A 1 85 ? -6.468 3.785 3.261 1.00 98.44 85 ARG A C 1
ATOM 624 O O . ARG A 1 85 ? -6.307 3.456 2.088 1.00 98.44 85 ARG A O 1
ATOM 631 N N . ASP A 1 86 ? -6.200 5.003 3.716 1.00 98.44 86 ASP A N 1
ATOM 632 C CA . ASP A 1 86 ? -5.665 6.065 2.864 1.00 98.44 86 ASP A CA 1
ATOM 633 C C . ASP A 1 86 ? -4.303 5.665 2.290 1.00 98.44 86 ASP A C 1
ATOM 635 O O . ASP A 1 86 ? -4.082 5.762 1.080 1.00 98.44 86 ASP A O 1
ATOM 639 N N . PHE A 1 87 ? -3.421 5.118 3.133 1.00 98.50 87 PHE A N 1
ATOM 640 C CA . PHE A 1 87 ? -2.116 4.641 2.690 1.00 98.50 87 PHE A CA 1
ATOM 641 C C . PHE A 1 87 ? -2.222 3.439 1.746 1.00 98.50 87 PHE A C 1
ATOM 643 O O . PHE A 1 87 ? -1.575 3.424 0.701 1.00 98.50 87 PHE A O 1
ATOM 650 N N . ALA A 1 88 ? -3.091 2.468 2.039 1.00 98.50 88 ALA A N 1
ATOM 651 C CA . ALA A 1 88 ? -3.349 1.359 1.127 1.00 98.50 88 ALA A CA 1
ATOM 652 C C . ALA A 1 88 ? -3.798 1.884 -0.249 1.00 98.50 88 ALA A C 1
ATOM 654 O O . ALA A 1 88 ? -3.256 1.476 -1.274 1.00 98.50 88 ALA A O 1
ATOM 655 N N . ASN A 1 89 ? -4.753 2.812 -0.298 1.00 98.00 89 ASN A N 1
ATOM 656 C CA . ASN A 1 89 ? -5.242 3.386 -1.554 1.00 98.00 89 ASN A CA 1
ATOM 657 C C . ASN A 1 89 ? -4.159 4.159 -2.317 1.00 98.00 89 ASN A C 1
ATOM 659 O O . ASN A 1 89 ? -4.120 4.105 -3.549 1.00 98.00 89 ASN A O 1
ATOM 663 N N . PHE A 1 90 ? -3.269 4.850 -1.604 1.00 98.50 90 PHE A N 1
ATOM 664 C CA . PHE A 1 90 ? -2.087 5.463 -2.200 1.00 98.50 90 PHE A CA 1
ATOM 665 C C . PHE A 1 90 ? -1.197 4.413 -2.880 1.00 98.50 90 PHE A C 1
ATOM 667 O O . PHE A 1 90 ? -0.856 4.587 -4.050 1.00 98.50 90 PHE A O 1
ATOM 674 N N . LEU A 1 91 ? -0.891 3.297 -2.207 1.00 98.56 91 LEU A N 1
ATOM 675 C CA . LEU A 1 91 ? -0.072 2.221 -2.779 1.00 98.56 91 LEU A CA 1
ATOM 676 C C . LEU A 1 91 ? -0.704 1.606 -4.027 1.00 98.56 91 LEU A C 1
ATOM 678 O O . LEU A 1 91 ? 0.008 1.342 -4.988 1.00 98.56 91 LEU A O 1
ATOM 682 N N . LYS A 1 92 ? -2.032 1.453 -4.065 1.00 98.31 92 LYS A N 1
ATOM 683 C CA . LYS A 1 92 ? -2.738 0.981 -5.266 1.00 98.31 92 LYS A CA 1
ATOM 684 C C . LYS A 1 92 ? -2.495 1.891 -6.469 1.00 98.31 92 LYS A C 1
ATOM 686 O O . LYS A 1 92 ? -2.213 1.407 -7.560 1.00 98.31 92 LYS A O 1
ATOM 691 N N . ARG A 1 93 ? -2.610 3.209 -6.272 1.00 98.31 93 ARG A N 1
ATOM 692 C CA . ARG A 1 93 ? -2.360 4.197 -7.334 1.00 98.31 93 ARG A CA 1
ATOM 693 C C . ARG A 1 93 ? -0.886 4.225 -7.724 1.00 98.31 93 ARG A C 1
ATOM 695 O O . ARG A 1 93 ? -0.577 4.297 -8.906 1.00 98.31 93 ARG A O 1
ATOM 702 N N . ARG A 1 94 ? 0.015 4.139 -6.742 1.00 98.00 94 ARG A N 1
ATOM 703 C CA . ARG A 1 94 ? 1.459 4.098 -6.985 1.00 98.00 94 ARG A CA 1
ATOM 704 C C . ARG A 1 94 ? 1.872 2.843 -7.758 1.00 98.00 94 ARG A C 1
ATOM 706 O O . ARG A 1 94 ? 2.668 2.970 -8.678 1.00 98.00 94 ARG A O 1
ATOM 713 N N . GLY A 1 95 ? 1.316 1.680 -7.419 1.00 97.81 95 GLY A N 1
ATOM 714 C CA . GLY A 1 95 ? 1.561 0.414 -8.113 1.00 97.81 95 GLY A CA 1
ATOM 715 C C . GLY A 1 95 ? 1.161 0.477 -9.584 1.00 97.81 95 GLY A C 1
ATOM 716 O O . GLY A 1 95 ? 1.978 0.161 -10.441 1.00 97.81 95 GLY A O 1
ATOM 717 N N . ALA A 1 96 ? -0.030 1.010 -9.879 1.00 97.19 96 ALA A N 1
ATOM 718 C CA . ALA A 1 96 ? -0.503 1.174 -11.256 1.00 97.19 96 ALA A CA 1
ATOM 719 C C . ALA A 1 96 ? 0.391 2.113 -12.090 1.00 97.19 96 ALA A C 1
ATOM 721 O O . ALA A 1 96 ? 0.709 1.805 -13.236 1.00 97.19 96 ALA A O 1
ATOM 722 N N . LEU A 1 97 ? 0.830 3.239 -11.510 1.00 97.94 97 LEU A N 1
ATOM 723 C CA . LEU A 1 97 ? 1.757 4.163 -12.179 1.00 97.94 97 LEU A CA 1
ATOM 724 C C . LEU A 1 97 ? 3.110 3.507 -12.476 1.00 97.94 97 LEU A C 1
ATOM 726 O O . LEU A 1 97 ? 3.698 3.740 -13.530 1.00 97.94 97 LEU A O 1
ATOM 730 N N . GLU A 1 98 ? 3.609 2.698 -11.545 1.00 97.81 98 GLU A N 1
ATOM 731 C CA . GLU A 1 98 ? 4.876 1.995 -11.721 1.00 97.81 98 GLU A CA 1
ATOM 732 C C . GLU A 1 98 ? 4.782 0.911 -12.802 1.00 97.81 98 GLU A C 1
ATOM 734 O O . GLU A 1 98 ? 5.680 0.790 -13.633 1.00 97.81 98 GLU A O 1
ATOM 739 N N . GLU A 1 99 ? 3.678 0.162 -12.843 1.00 96.56 99 GLU A N 1
ATOM 740 C CA . GLU A 1 99 ? 3.433 -0.854 -13.869 1.00 96.56 99 GLU A CA 1
ATOM 741 C C . GLU A 1 99 ? 3.327 -0.233 -15.272 1.00 96.56 99 GLU A C 1
ATOM 743 O O . GLU A 1 99 ? 3.916 -0.743 -16.230 1.00 96.56 99 GLU A O 1
ATOM 748 N N . GLU A 1 100 ? 2.644 0.909 -15.401 1.00 97.75 100 GLU A N 1
ATOM 749 C CA . GLU A 1 100 ? 2.566 1.660 -16.657 1.00 97.75 100 GLU A CA 1
ATOM 750 C C . GLU A 1 100 ? 3.944 2.164 -17.110 1.00 97.75 100 GLU A C 1
ATOM 752 O O . GLU A 1 100 ? 4.313 2.006 -18.282 1.00 97.75 100 GLU A O 1
ATOM 757 N N . HIS A 1 101 ? 4.725 2.728 -16.185 1.00 97.94 101 HIS A N 1
ATOM 758 C CA . HIS A 1 101 ? 6.080 3.203 -16.449 1.00 97.94 101 HIS A CA 1
ATOM 759 C C . HIS A 1 101 ? 6.999 2.060 -16.900 1.00 97.94 101 HIS A C 1
ATOM 761 O O . HIS A 1 101 ? 7.631 2.155 -17.955 1.00 97.94 101 HIS A O 1
ATOM 767 N N . ALA A 1 102 ? 7.016 0.949 -16.162 1.00 98.00 102 ALA A N 1
ATOM 768 C CA . ALA A 1 102 ? 7.793 -0.240 -16.493 1.00 98.00 102 ALA A CA 1
ATOM 769 C C . ALA A 1 102 ? 7.393 -0.827 -17.858 1.00 98.00 102 ALA A C 1
ATOM 771 O O . ALA A 1 102 ? 8.252 -1.105 -18.699 1.00 98.00 102 ALA A O 1
ATOM 772 N N . SER A 1 103 ? 6.091 -0.959 -18.128 1.00 97.75 103 SER A N 1
ATOM 773 C CA . SER A 1 103 ? 5.570 -1.461 -19.406 1.00 97.75 103 SER A CA 1
ATOM 774 C C . SER A 1 103 ? 5.985 -0.576 -20.583 1.00 97.75 103 SER A C 1
ATOM 776 O O . SER A 1 103 ? 6.435 -1.076 -21.620 1.00 97.75 103 SER A O 1
ATOM 778 N N . SER A 1 104 ? 5.879 0.743 -20.418 1.00 97.88 104 SER A N 1
ATOM 779 C CA . SER A 1 104 ? 6.249 1.722 -21.443 1.00 97.88 104 SER A CA 1
ATOM 780 C C . SER A 1 104 ? 7.755 1.731 -21.698 1.00 97.88 104 SER A C 1
ATOM 782 O O . SER A 1 104 ? 8.176 1.679 -22.855 1.00 97.88 104 SER A O 1
ATOM 784 N N . LEU A 1 105 ? 8.567 1.697 -20.636 1.00 97.94 105 LEU A N 1
ATOM 785 C CA . LEU A 1 105 ? 10.024 1.629 -20.732 1.00 97.94 105 LEU A CA 1
ATOM 786 C C . LEU A 1 105 ? 10.476 0.347 -21.442 1.00 97.94 105 LEU A C 1
ATOM 788 O O . LEU A 1 105 ? 11.308 0.404 -22.344 1.00 97.94 105 LEU A O 1
ATOM 792 N N . LYS A 1 106 ? 9.879 -0.805 -21.111 1.00 97.31 106 LYS A N 1
ATOM 793 C CA . LYS A 1 106 ? 10.195 -2.086 -21.759 1.00 97.31 106 LYS A CA 1
ATOM 794 C C . LYS A 1 106 ? 9.876 -2.071 -23.253 1.00 97.31 106 LYS A C 1
ATOM 796 O O . LYS A 1 106 ? 10.686 -2.520 -24.062 1.00 97.31 106 LYS A O 1
ATOM 801 N N . LYS A 1 107 ? 8.705 -1.549 -23.632 1.00 97.62 107 LYS A N 1
ATOM 802 C CA . LYS A 1 107 ? 8.295 -1.424 -25.041 1.00 97.62 107 LYS A CA 1
ATOM 803 C C . LYS A 1 107 ? 9.221 -0.484 -25.815 1.00 97.62 107 LYS A C 1
ATOM 805 O O . LYS A 1 107 ? 9.655 -0.835 -26.912 1.00 97.62 107 LYS A O 1
ATOM 810 N N . LEU A 1 108 ? 9.547 0.672 -25.235 1.00 97.44 108 LEU A N 1
ATOM 811 C CA . LEU A 1 108 ? 10.444 1.659 -25.832 1.00 97.44 108 LEU A CA 1
ATOM 812 C C . LEU A 1 108 ? 11.847 1.085 -26.051 1.00 97.44 108 LEU A C 1
ATOM 814 O O . LEU A 1 108 ? 12.390 1.214 -27.149 1.00 97.44 108 LEU A O 1
ATOM 818 N N . SER A 1 109 ? 12.411 0.414 -25.042 1.00 96.50 109 SER A N 1
ATOM 819 C CA . SER A 1 109 ? 13.744 -0.188 -25.133 1.00 96.50 109 SER A CA 1
ATOM 820 C C . SER A 1 109 ? 13.813 -1.238 -26.239 1.00 96.50 109 SER A C 1
ATOM 822 O O . SER A 1 109 ? 14.719 -1.178 -27.066 1.00 96.50 109 SER A O 1
ATOM 824 N N . LYS A 1 110 ? 12.812 -2.125 -26.337 1.00 95.25 110 LYS A N 1
ATOM 825 C CA . LYS A 1 110 ? 12.738 -3.141 -27.401 1.00 95.25 110 LYS A CA 1
ATOM 826 C C . LYS A 1 110 ? 12.622 -2.534 -28.795 1.00 95.25 110 LYS A C 1
ATOM 828 O O . LYS A 1 110 ? 13.426 -2.843 -29.667 1.00 95.25 110 LYS A O 1
ATOM 833 N N . SER A 1 111 ? 11.673 -1.615 -28.988 1.00 95.12 111 SER A N 1
ATOM 834 C CA . SER A 1 111 ? 11.485 -0.955 -30.286 1.00 95.12 111 SER A CA 1
ATOM 835 C C . SER A 1 111 ? 12.727 -0.176 -30.721 1.00 95.12 111 SER A C 1
ATOM 837 O O . SER A 1 111 ? 13.020 -0.096 -31.915 1.00 95.12 111 SER A O 1
ATOM 839 N N . THR A 1 112 ? 13.447 0.419 -29.769 1.00 93.69 112 THR A N 1
ATOM 840 C CA . THR A 1 112 ? 14.686 1.144 -30.057 1.00 93.69 112 THR A CA 1
ATOM 841 C C . THR A 1 112 ? 15.804 0.170 -30.413 1.00 93.69 112 THR A C 1
ATOM 843 O O . THR A 1 112 ? 16.506 0.407 -31.393 1.00 93.69 112 THR A O 1
ATOM 846 N N . LEU A 1 113 ? 15.931 -0.947 -29.689 1.00 92.19 113 LEU A N 1
ATOM 847 C CA . LEU A 1 113 ? 16.934 -1.984 -29.945 1.00 92.19 113 LEU A CA 1
ATOM 848 C C . LEU A 1 113 ? 16.793 -2.577 -31.355 1.00 92.19 113 LEU A C 1
ATOM 850 O O . LEU A 1 113 ? 17.782 -2.702 -32.077 1.00 92.19 113 LEU A O 1
ATOM 854 N N . ASP A 1 114 ? 15.563 -2.843 -31.795 1.00 89.62 114 ASP A N 1
ATOM 855 C CA . ASP A 1 114 ? 15.279 -3.329 -33.151 1.00 89.62 114 ASP A CA 1
ATOM 856 C C . ASP A 1 114 ? 15.686 -2.313 -34.234 1.00 89.62 114 ASP A C 1
ATOM 858 O O . ASP A 1 114 ? 16.153 -2.685 -35.312 1.00 89.62 114 ASP A O 1
ATOM 862 N N . GLY A 1 115 ? 15.542 -1.013 -33.956 1.00 87.81 115 GLY A N 1
ATOM 863 C CA . GLY A 1 115 ? 15.990 0.059 -34.848 1.00 87.81 115 GLY A CA 1
ATOM 864 C C . GLY A 1 115 ? 17.506 0.278 -34.841 1.00 87.81 115 GLY A C 1
ATOM 865 O O . GLY A 1 115 ? 18.064 0.749 -35.831 1.00 87.81 115 GLY A O 1
ATOM 866 N N . VAL A 1 116 ? 18.180 -0.046 -33.738 1.00 86.75 116 VAL A N 1
ATOM 867 C CA . VAL A 1 116 ? 19.641 0.044 -33.587 1.00 86.75 116 VAL A CA 1
ATOM 868 C C . VAL A 1 116 ? 20.353 -1.050 -34.370 1.00 86.75 116 VAL A C 1
ATOM 870 O O . VAL A 1 116 ? 21.376 -0.771 -34.983 1.00 86.75 116 VAL A O 1
ATOM 873 N N . ARG A 1 117 ? 19.761 -2.244 -34.447 1.00 82.44 117 ARG A N 1
ATOM 874 C CA . ARG A 1 117 ? 20.297 -3.391 -35.195 1.00 82.44 117 ARG A CA 1
ATOM 875 C C . ARG A 1 117 ? 20.152 -3.287 -36.716 1.00 82.44 117 ARG A C 1
ATOM 877 O O . ARG A 1 117 ? 20.64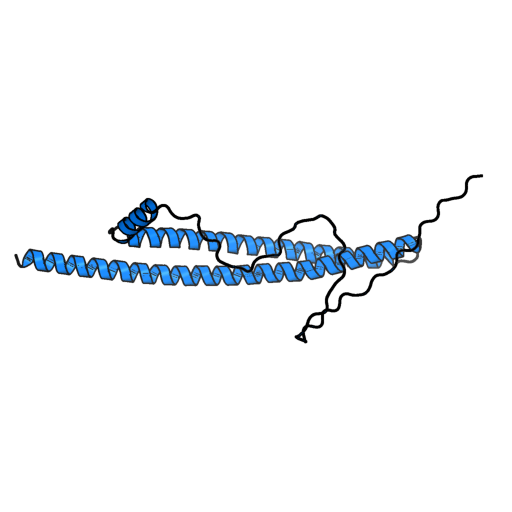1 -4.159 -37.432 1.00 82.44 117 ARG A O 1
ATOM 884 N N . LYS A 1 118 ? 19.473 -2.257 -37.237 1.00 83.31 118 LYS A N 1
ATOM 885 C CA . LYS A 1 118 ? 19.357 -2.053 -38.688 1.00 83.31 118 LYS A CA 1
ATOM 886 C C . LYS A 1 118 ? 20.707 -1.582 -39.255 1.00 83.31 118 LYS A C 1
ATOM 888 O O . LYS A 1 118 ? 21.198 -0.542 -38.818 1.00 83.31 118 LYS A O 1
ATOM 893 N N . PRO A 1 119 ? 21.269 -2.287 -40.254 1.00 64.62 119 PRO A N 1
ATOM 894 C CA . PRO A 1 119 ? 22.676 -2.166 -40.659 1.00 64.62 119 PRO A CA 1
ATOM 895 C C . PRO A 1 119 ? 23.071 -0.833 -41.316 1.00 64.62 119 PRO A C 1
ATOM 897 O O . PRO A 1 119 ? 24.246 -0.611 -41.576 1.00 64.62 119 PRO A O 1
ATOM 900 N N . ASP A 1 120 ? 22.121 0.063 -41.585 1.00 66.19 120 ASP A N 1
ATOM 901 C CA . ASP A 1 120 ? 22.316 1.148 -42.554 1.00 66.19 120 ASP A CA 1
ATOM 902 C C . ASP A 1 120 ? 22.638 2.524 -41.934 1.00 66.19 120 ASP A C 1
ATOM 904 O O . ASP A 1 120 ? 22.725 3.515 -42.648 1.00 66.19 120 ASP A O 1
ATOM 908 N N . THR A 1 121 ? 22.758 2.650 -40.601 1.00 60.38 121 THR A N 1
ATOM 909 C CA . THR A 1 121 ? 22.752 3.996 -39.973 1.00 60.38 121 THR A CA 1
ATOM 910 C C . THR A 1 121 ? 23.783 4.295 -38.887 1.00 60.38 121 THR A C 1
ATOM 912 O O . THR A 1 121 ? 23.877 5.464 -38.505 1.00 60.38 121 THR A O 1
ATOM 915 N N . ARG A 1 122 ? 24.560 3.338 -38.351 1.00 64.69 122 ARG A N 1
ATOM 916 C CA . ARG A 1 122 ? 25.378 3.613 -37.146 1.00 64.69 122 ARG A CA 1
ATOM 917 C C . ARG A 1 122 ? 26.754 2.943 -37.119 1.00 64.69 122 ARG A C 1
ATOM 919 O O . ARG A 1 122 ? 26.918 1.809 -37.538 1.00 64.69 122 ARG A O 1
ATOM 926 N N . HIS A 1 123 ? 27.738 3.681 -36.595 1.00 73.25 123 HIS A N 1
ATOM 927 C CA . HIS A 1 123 ? 29.098 3.204 -36.332 1.00 73.25 123 HIS A CA 1
ATOM 928 C C . HIS A 1 123 ? 29.120 2.176 -35.188 1.00 73.25 123 HIS A C 1
ATOM 930 O O . HIS A 1 123 ? 28.454 2.355 -34.166 1.00 73.25 123 HIS A O 1
ATOM 936 N N . GLU A 1 124 ? 29.931 1.131 -35.354 1.00 75.62 124 GLU A N 1
ATOM 937 C CA . GLU A 1 124 ? 29.922 -0.108 -34.558 1.00 75.62 124 GLU A CA 1
ATOM 938 C C . GLU A 1 124 ? 30.116 0.109 -33.041 1.00 75.62 124 GLU A C 1
ATOM 940 O O . GLU A 1 124 ? 29.455 -0.533 -32.218 1.00 75.62 124 GLU A O 1
ATOM 945 N N . SER A 1 125 ? 30.970 1.059 -32.639 1.00 86.69 125 SER A N 1
ATOM 946 C CA . SER A 1 125 ? 31.244 1.346 -31.221 1.00 86.69 125 SER A CA 1
ATOM 947 C C . SER A 1 125 ? 30.069 2.026 -30.512 1.00 86.69 125 SER A C 1
ATOM 949 O O . SER A 1 125 ? 29.713 1.637 -29.400 1.00 86.69 125 SER A O 1
ATOM 951 N N . TYR A 1 126 ? 29.425 3.002 -31.161 1.00 88.19 126 TYR A N 1
ATOM 952 C CA . TYR A 1 126 ? 28.226 3.655 -30.632 1.00 88.19 126 TYR A CA 1
ATOM 953 C C . TYR A 1 126 ? 27.062 2.671 -30.546 1.00 88.19 126 TYR A C 1
ATOM 955 O O . TYR A 1 126 ? 26.359 2.652 -29.538 1.00 88.19 126 TYR A O 1
ATOM 963 N N . GLN A 1 127 ? 26.881 1.838 -31.578 1.00 89.25 127 GLN A N 1
ATOM 964 C CA . GLN A 1 127 ? 25.849 0.806 -31.582 1.00 89.25 127 GLN A CA 1
ATOM 965 C C . GLN A 1 127 ? 25.987 -0.093 -30.348 1.00 89.25 127 GLN A C 1
ATOM 967 O O . GLN A 1 127 ? 25.047 -0.197 -29.567 1.00 89.25 127 GLN A O 1
ATOM 972 N N . THR A 1 128 ? 27.180 -0.646 -30.121 1.00 89.69 128 THR A N 1
ATOM 973 C CA . THR A 1 128 ? 27.454 -1.543 -28.988 1.00 89.69 128 THR A CA 1
ATOM 974 C C . THR A 1 128 ? 27.155 -0.878 -27.639 1.00 89.69 128 THR A C 1
ATOM 976 O O . THR A 1 128 ? 26.479 -1.462 -26.794 1.00 89.69 128 THR A O 1
ATOM 979 N N . GLN A 1 129 ? 27.616 0.359 -27.428 1.00 92.50 129 GLN A N 1
ATOM 980 C CA . GLN A 1 129 ? 27.376 1.082 -26.171 1.00 92.50 129 GLN A CA 1
ATOM 981 C C . GLN A 1 129 ? 25.893 1.411 -25.972 1.00 92.50 129 GLN A C 1
ATOM 983 O O . GLN A 1 129 ? 25.364 1.316 -24.865 1.00 92.50 129 GLN A O 1
ATOM 988 N N . PHE A 1 130 ? 25.191 1.767 -27.045 1.00 92.62 130 PHE A N 1
ATOM 989 C CA . PHE A 1 130 ? 23.774 2.082 -26.964 1.00 92.62 130 PHE A CA 1
ATOM 990 C C . PHE A 1 130 ? 22.921 0.832 -26.699 1.00 92.62 130 PHE A C 1
ATOM 992 O O . PHE A 1 130 ? 21.993 0.895 -25.896 1.00 92.62 130 PHE A O 1
ATOM 999 N N . GLU A 1 131 ? 23.275 -0.321 -27.275 1.00 93.19 131 GLU A N 1
ATOM 1000 C CA . GLU A 1 131 ? 22.648 -1.610 -26.948 1.00 93.19 131 GLU A CA 1
ATOM 1001 C C . GLU A 1 131 ? 22.790 -1.955 -25.456 1.00 93.19 131 GLU A C 1
ATOM 1003 O O . GLU A 1 131 ? 21.819 -2.382 -24.830 1.00 93.19 131 GLU A O 1
ATOM 1008 N N . GLN A 1 132 ? 23.953 -1.693 -24.846 1.00 94.56 132 GLN A N 1
ATOM 1009 C CA . GLN A 1 132 ? 24.155 -1.895 -23.405 1.00 94.56 132 GLN A CA 1
ATOM 1010 C C . GLN A 1 132 ? 23.214 -1.028 -22.555 1.00 94.56 132 GLN A C 1
ATOM 1012 O O . GLN A 1 132 ? 22.612 -1.525 -21.601 1.00 94.56 132 GLN A O 1
ATOM 1017 N N . VAL A 1 133 ? 23.033 0.247 -22.919 1.00 95.88 133 VAL A N 1
ATOM 1018 C CA . VAL A 1 133 ? 22.083 1.148 -22.240 1.00 95.88 133 VAL A CA 1
ATOM 1019 C C . VAL A 1 133 ? 20.646 0.637 -22.374 1.00 95.88 133 VAL A C 1
ATOM 1021 O O . VAL A 1 133 ? 19.893 0.636 -21.400 1.00 95.88 133 VAL A O 1
ATOM 1024 N N . LEU A 1 134 ? 20.256 0.158 -23.558 1.00 96.12 134 LEU A N 1
ATOM 1025 C CA . LEU A 1 134 ? 18.913 -0.382 -23.784 1.00 96.12 134 LEU A CA 1
ATOM 1026 C C . LEU A 1 134 ? 18.660 -1.646 -22.954 1.00 96.12 134 LEU A C 1
ATOM 1028 O O . LEU A 1 134 ? 17.601 -1.761 -22.339 1.00 96.12 134 LEU A O 1
ATOM 1032 N N . HIS A 1 135 ? 19.640 -2.544 -22.849 1.00 96.38 135 HIS A N 1
ATOM 1033 C CA . HIS A 1 135 ? 19.547 -3.711 -21.971 1.00 96.38 135 HIS A CA 1
ATOM 1034 C C . HIS A 1 135 ? 19.485 -3.335 -20.485 1.00 96.38 135 HIS A C 1
ATOM 1036 O O . HIS A 1 135 ? 18.745 -3.956 -19.720 1.00 96.38 135 HIS A O 1
ATOM 1042 N N . ALA A 1 136 ? 20.205 -2.294 -20.058 1.00 97.44 136 ALA A N 1
ATOM 1043 C CA . ALA A 1 136 ? 20.063 -1.763 -18.704 1.00 97.44 136 ALA A CA 1
ATOM 1044 C C . ALA A 1 136 ? 18.629 -1.262 -18.447 1.00 97.44 136 ALA A C 1
ATOM 1046 O O . ALA A 1 136 ? 18.043 -1.587 -17.414 1.00 97.44 136 ALA A O 1
ATOM 1047 N N . ASN A 1 137 ? 18.020 -0.563 -19.409 1.00 97.75 137 ASN A N 1
ATOM 1048 C CA . ASN A 1 137 ? 16.629 -0.117 -19.308 1.00 97.75 137 ASN A CA 1
ATOM 1049 C C . ASN A 1 137 ? 15.622 -1.279 -19.286 1.00 97.75 137 ASN A C 1
ATOM 1051 O O . ASN A 1 137 ? 14.628 -1.200 -18.566 1.00 97.75 137 ASN A O 1
ATOM 1055 N N . GLU A 1 138 ? 15.859 -2.365 -20.031 1.00 96.69 138 GLU A N 1
ATOM 1056 C CA . GLU A 1 138 ? 15.034 -3.581 -19.937 1.00 96.69 138 GLU A CA 1
ATOM 1057 C C . GLU A 1 138 ? 15.076 -4.175 -18.525 1.00 96.69 138 GLU A C 1
ATOM 1059 O O . GLU A 1 138 ? 14.027 -4.472 -17.953 1.00 96.69 138 GLU A O 1
ATOM 1064 N N . ARG A 1 139 ? 16.268 -4.257 -17.918 1.00 97.38 139 ARG A N 1
ATOM 1065 C CA . ARG A 1 139 ? 16.418 -4.709 -16.528 1.00 97.38 139 ARG A CA 1
ATOM 1066 C C . ARG A 1 139 ? 15.702 -3.778 -15.551 1.00 97.38 139 ARG A C 1
ATOM 1068 O O . ARG A 1 139 ? 15.050 -4.262 -14.630 1.00 97.38 139 ARG A O 1
ATOM 1075 N N . ILE A 1 140 ? 15.794 -2.459 -15.729 1.00 97.50 140 ILE A N 1
ATOM 1076 C CA . ILE A 1 140 ? 15.063 -1.489 -14.895 1.00 97.50 140 ILE A CA 1
ATOM 1077 C C . ILE A 1 140 ? 13.553 -1.716 -15.014 1.00 97.50 140 ILE A C 1
ATOM 1079 O O . ILE A 1 140 ? 12.865 -1.753 -13.999 1.00 97.50 140 ILE A O 1
ATOM 1083 N N . ALA A 1 141 ? 13.039 -1.934 -16.224 1.00 98.06 141 ALA A N 1
ATOM 1084 C CA . ALA A 1 141 ? 11.625 -2.212 -16.441 1.00 98.06 141 ALA A CA 1
ATOM 1085 C C . ALA A 1 141 ? 11.166 -3.540 -15.805 1.00 98.06 141 ALA A C 1
ATOM 1087 O O . ALA A 1 141 ? 10.074 -3.612 -15.238 1.00 98.06 141 ALA A O 1
ATOM 1088 N N . ASP A 1 142 ? 11.994 -4.585 -15.845 1.00 97.19 142 ASP A N 1
ATOM 1089 C CA . ASP A 1 142 ? 11.693 -5.857 -15.179 1.00 97.19 142 ASP A CA 1
ATOM 1090 C C . ASP A 1 142 ? 11.615 -5.691 -13.654 1.00 97.19 142 ASP A C 1
ATOM 1092 O O . ASP A 1 142 ? 10.661 -6.159 -13.028 1.00 97.19 142 ASP A O 1
ATOM 1096 N N . ASN A 1 143 ? 12.556 -4.948 -13.063 1.00 97.44 143 ASN A N 1
ATOM 1097 C CA . ASN A 1 143 ? 12.517 -4.606 -11.638 1.00 97.44 143 ASN A CA 1
ATOM 1098 C C . ASN A 1 143 ? 11.313 -3.713 -11.294 1.00 97.44 143 ASN A C 1
ATOM 1100 O O . ASN A 1 143 ? 10.649 -3.944 -10.287 1.00 97.44 143 ASN A O 1
ATOM 1104 N N . GLY A 1 144 ? 10.986 -2.734 -12.143 1.00 97.50 144 GLY A N 1
ATOM 1105 C CA . GLY A 1 144 ? 9.814 -1.870 -11.974 1.00 97.50 144 GLY A CA 1
ATOM 1106 C C . GLY A 1 144 ? 8.502 -2.658 -11.983 1.00 97.50 144 GLY A C 1
ATOM 1107 O O . GLY A 1 144 ? 7.625 -2.413 -11.158 1.00 97.50 144 GLY A O 1
ATOM 1108 N N . THR A 1 145 ? 8.401 -3.684 -12.834 1.00 97.50 145 THR A N 1
ATOM 1109 C CA . THR A 1 145 ? 7.248 -4.598 -12.852 1.00 97.50 145 THR A CA 1
ATOM 1110 C C . THR A 1 145 ? 7.120 -5.349 -11.521 1.00 97.50 145 THR A C 1
ATOM 1112 O O . THR A 1 145 ? 6.038 -5.403 -10.938 1.00 97.50 145 THR A O 1
ATOM 1115 N N . GLN A 1 146 ? 8.225 -5.891 -10.996 1.00 97.81 146 GLN A N 1
ATOM 1116 C CA . GLN A 1 146 ? 8.231 -6.571 -9.694 1.00 97.81 146 GLN A CA 1
ATOM 1117 C C . GLN A 1 146 ? 7.888 -5.617 -8.543 1.00 97.81 146 GLN A C 1
ATOM 1119 O O . GLN A 1 146 ? 7.138 -5.985 -7.637 1.00 97.81 146 GLN A O 1
ATOM 1124 N N . PHE A 1 147 ? 8.385 -4.380 -8.593 1.00 98.12 147 PHE A N 1
ATOM 1125 C CA . PHE A 1 147 ? 8.063 -3.350 -7.613 1.00 98.12 147 PHE A CA 1
ATOM 1126 C C . PHE A 1 147 ? 6.569 -2.989 -7.637 1.00 98.12 147 PHE A C 1
ATOM 1128 O O . PHE A 1 147 ? 5.937 -2.967 -6.580 1.00 98.12 147 PHE A O 1
ATOM 1135 N N . GLY A 1 148 ? 5.969 -2.806 -8.818 1.00 97.94 148 GLY A N 1
ATOM 1136 C CA . GLY A 1 148 ? 4.525 -2.593 -8.970 1.00 97.94 148 GLY A CA 1
ATOM 1137 C C . GLY A 1 148 ? 3.688 -3.724 -8.356 1.00 97.94 148 GLY A C 1
ATOM 1138 O O . GLY A 1 148 ? 2.765 -3.467 -7.579 1.00 97.94 148 GLY A O 1
ATOM 1139 N N . LEU A 1 149 ? 4.066 -4.983 -8.611 1.00 97.75 149 LEU A N 1
ATOM 1140 C CA . LEU A 1 149 ? 3.420 -6.157 -8.007 1.00 97.75 149 LEU A CA 1
ATOM 1141 C C . LEU A 1 149 ? 3.544 -6.172 -6.476 1.00 97.75 149 LEU A C 1
ATOM 1143 O O . LEU A 1 149 ?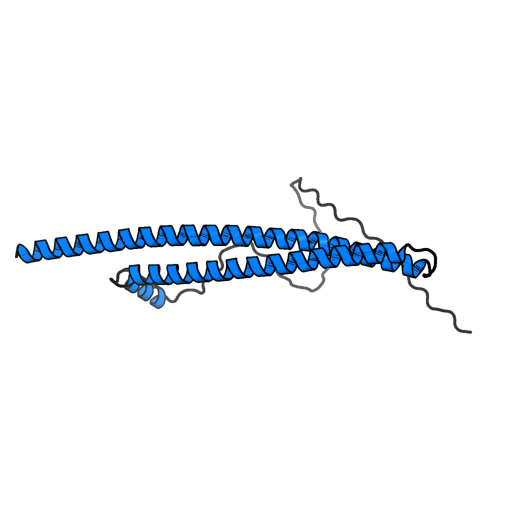 2.562 -6.435 -5.778 1.00 97.75 149 LEU A O 1
ATOM 1147 N N . ALA A 1 150 ? 4.724 -5.849 -5.940 1.00 98.38 150 ALA A N 1
ATOM 1148 C CA . ALA A 1 150 ? 4.941 -5.764 -4.498 1.00 98.38 150 ALA A CA 1
ATOM 1149 C C . ALA A 1 150 ? 4.065 -4.676 -3.847 1.00 98.38 150 ALA A C 1
ATOM 1151 O O . ALA A 1 150 ? 3.495 -4.898 -2.775 1.00 98.38 150 ALA A O 1
ATOM 1152 N N . LEU A 1 151 ? 3.889 -3.526 -4.509 1.00 98.44 151 LEU A N 1
ATOM 1153 C CA . LEU A 1 151 ? 3.003 -2.457 -4.036 1.00 98.44 151 LEU A CA 1
ATOM 1154 C C . LEU A 1 151 ? 1.534 -2.891 -4.012 1.00 98.44 151 LEU A C 1
ATOM 1156 O O . LEU A 1 151 ? 0.820 -2.577 -3.056 1.00 98.44 151 LEU A O 1
ATOM 1160 N N . HIS A 1 152 ? 1.083 -3.641 -5.019 1.00 98.06 152 HIS A N 1
ATOM 1161 C CA . HIS A 1 152 ? -0.266 -4.205 -5.031 1.00 98.06 152 HIS A CA 1
ATOM 1162 C C . HIS A 1 152 ? -0.477 -5.234 -3.917 1.00 98.06 152 HIS A C 1
ATOM 1164 O O . HIS A 1 152 ? -1.480 -5.162 -3.208 1.00 98.06 152 HIS A O 1
ATOM 1170 N N . ALA A 1 153 ? 0.485 -6.128 -3.682 1.00 98.19 153 ALA A N 1
ATOM 1171 C CA . ALA A 1 153 ? 0.414 -7.065 -2.563 1.00 98.19 153 ALA A CA 1
ATOM 1172 C C . ALA A 1 153 ? 0.345 -6.331 -1.209 1.00 98.19 153 ALA A C 1
ATOM 1174 O O . ALA A 1 153 ? -0.452 -6.680 -0.337 1.00 98.19 153 ALA A O 1
ATOM 1175 N N . MET A 1 154 ? 1.137 -5.268 -1.040 1.00 98.44 154 MET A N 1
ATOM 1176 C CA . MET A 1 154 ? 1.101 -4.443 0.168 1.00 98.44 154 MET A CA 1
ATOM 1177 C C . MET A 1 154 ? -0.249 -3.730 0.344 1.00 98.44 154 MET A C 1
ATOM 1179 O O . MET A 1 154 ? -0.762 -3.682 1.464 1.00 98.44 154 MET A O 1
ATOM 1183 N N . HIS A 1 155 ? -0.847 -3.217 -0.738 1.00 98.44 155 HIS A N 1
ATOM 1184 C CA . HIS A 1 155 ? -2.195 -2.640 -0.720 1.00 98.44 155 HIS A CA 1
ATOM 1185 C C . HIS A 1 155 ? -3.228 -3.629 -0.165 1.00 98.44 155 HIS A C 1
ATOM 1187 O O . HIS A 1 155 ? -3.941 -3.291 0.783 1.00 98.44 155 HIS A O 1
ATOM 1193 N N . GLU A 1 156 ? -3.278 -4.845 -0.713 1.00 98.38 156 GLU A N 1
ATOM 1194 C CA . GLU A 1 156 ? -4.234 -5.876 -0.294 1.00 98.38 156 GLU A CA 1
ATOM 1195 C C . GLU A 1 156 ? -4.033 -6.270 1.176 1.00 98.38 156 GLU A C 1
ATOM 1197 O O . GLU A 1 156 ? -4.990 -6.297 1.954 1.00 98.38 156 GLU A O 1
ATOM 1202 N N . ASN A 1 157 ? -2.779 -6.467 1.600 1.00 98.38 157 ASN A N 1
ATOM 1203 C CA . ASN A 1 157 ? -2.445 -6.793 2.989 1.00 98.38 157 ASN A CA 1
ATOM 1204 C C . ASN A 1 157 ? -2.910 -5.703 3.970 1.00 98.38 157 ASN A C 1
ATOM 1206 O O . ASN A 1 157 ? -3.511 -6.001 5.007 1.00 98.38 157 ASN A O 1
ATOM 1210 N N . LEU 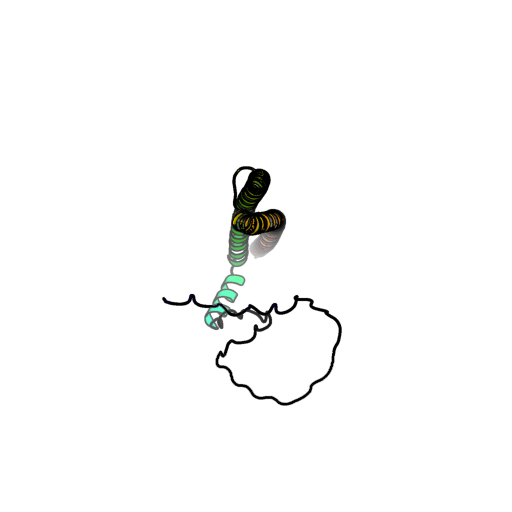A 1 158 ? -2.667 -4.427 3.650 1.00 98.44 158 LEU A N 1
ATOM 1211 C CA . LEU A 1 158 ? -3.107 -3.307 4.485 1.00 98.44 158 LEU A CA 1
ATOM 1212 C C . LEU A 1 158 ? -4.629 -3.152 4.492 1.00 98.44 158 LEU A C 1
ATOM 1214 O O . LEU A 1 158 ? -5.208 -2.834 5.533 1.00 98.44 158 LEU A O 1
ATOM 1218 N N . LEU A 1 159 ? -5.291 -3.391 3.360 1.00 98.25 159 LEU A N 1
ATOM 1219 C CA . LEU A 1 159 ? -6.745 -3.331 3.268 1.00 98.25 159 LEU A CA 1
ATOM 1220 C C . LEU A 1 159 ? -7.397 -4.438 4.107 1.00 98.25 159 LEU A C 1
ATOM 1222 O O . LEU A 1 159 ? -8.330 -4.171 4.873 1.00 98.25 159 LEU A O 1
ATOM 1226 N N . GLN A 1 160 ? -6.868 -5.660 4.032 1.00 98.38 160 GLN A N 1
ATOM 1227 C CA . GLN A 1 160 ? -7.295 -6.779 4.867 1.00 98.38 160 GLN A CA 1
ATOM 1228 C C . GLN A 1 160 ? -7.087 -6.473 6.357 1.00 98.38 160 GLN A C 1
ATOM 1230 O O . GLN A 1 160 ? -8.003 -6.674 7.162 1.00 98.38 160 GLN A O 1
ATOM 1235 N N . LEU A 1 161 ? -5.919 -5.935 6.727 1.00 98.12 161 LEU A N 1
ATOM 1236 C CA . LEU A 1 161 ? -5.620 -5.510 8.095 1.00 98.12 161 LEU A CA 1
ATOM 1237 C C . LEU A 1 161 ? -6.622 -4.458 8.587 1.00 98.12 161 LEU A C 1
ATOM 1239 O O . LEU A 1 161 ? -7.200 -4.618 9.663 1.00 98.12 161 LEU A O 1
ATOM 1243 N N . ALA A 1 162 ? -6.876 -3.414 7.796 1.00 98.25 162 ALA A N 1
ATOM 1244 C CA . ALA A 1 162 ? -7.813 -2.351 8.148 1.00 98.25 162 ALA A CA 1
ATOM 1245 C C . ALA A 1 162 ? -9.240 -2.883 8.360 1.00 98.25 162 ALA A C 1
ATOM 1247 O O . ALA A 1 162 ? -9.922 -2.482 9.306 1.00 98.25 162 ALA A O 1
ATOM 1248 N N . ASN A 1 163 ? -9.690 -3.817 7.519 1.00 98.00 163 ASN A N 1
ATOM 1249 C CA . ASN A 1 163 ? -11.012 -4.432 7.641 1.00 98.00 163 ASN A CA 1
ATOM 1250 C C . ASN A 1 163 ? -11.122 -5.330 8.878 1.00 98.00 163 ASN A C 1
ATOM 1252 O O . ASN A 1 163 ? -12.109 -5.241 9.612 1.00 98.00 163 ASN A O 1
ATOM 1256 N N . LYS A 1 164 ? -10.089 -6.131 9.165 1.00 98.12 164 LYS A N 1
ATOM 1257 C CA . LYS A 1 164 ? -10.012 -6.937 10.391 1.00 98.12 164 LYS A CA 1
ATOM 1258 C C . LYS A 1 164 ? -10.052 -6.052 11.639 1.00 98.12 164 LYS A C 1
ATOM 1260 O O . LYS A 1 164 ? -10.808 -6.329 12.569 1.00 98.12 164 LYS A O 1
ATOM 1265 N N . MET A 1 165 ? -9.279 -4.966 11.651 1.00 97.50 165 MET A N 1
ATOM 1266 C CA . MET A 1 165 ? -9.254 -4.022 12.771 1.00 97.50 165 MET A CA 1
ATOM 1267 C C . MET A 1 165 ? -10.589 -3.289 12.948 1.00 97.50 165 MET A C 1
ATOM 1269 O O . MET A 1 165 ? -11.017 -3.089 14.082 1.00 97.50 165 MET A O 1
ATOM 1273 N N . ASP A 1 166 ? -11.293 -2.937 11.867 1.00 97.50 166 ASP A N 1
ATOM 1274 C CA . ASP A 1 166 ? -12.633 -2.340 11.969 1.00 97.50 166 ASP A CA 1
ATOM 1275 C C . ASP A 1 166 ? -13.667 -3.317 12.550 1.00 97.50 166 ASP A C 1
ATOM 1277 O O . ASP A 1 166 ? -14.491 -2.917 13.374 1.00 97.50 166 ASP A O 1
ATOM 1281 N N . GLY A 1 167 ? -13.596 -4.600 12.178 1.00 97.56 167 GLY A N 1
ATOM 1282 C CA . GLY A 1 167 ? -14.401 -5.658 12.792 1.00 97.56 167 GLY A CA 1
ATOM 1283 C C . GLY A 1 167 ? -14.142 -5.769 14.295 1.00 97.56 167 GLY A C 1
ATOM 1284 O O . GLY A 1 167 ? -15.070 -5.650 15.093 1.00 97.56 167 GLY A O 1
ATOM 1285 N N . ASN A 1 168 ? -12.871 -5.885 14.688 1.00 96.31 168 ASN A N 1
ATOM 1286 C CA . ASN A 1 168 ? -12.475 -5.951 16.097 1.00 96.31 168 ASN A CA 1
ATOM 1287 C C . ASN A 1 168 ? -12.920 -4.712 16.884 1.00 96.31 168 ASN A C 1
ATOM 1289 O O . ASN A 1 168 ? -13.463 -4.841 17.979 1.00 96.31 168 ASN A O 1
ATOM 1293 N N . ARG A 1 169 ? -12.776 -3.511 16.308 1.00 97.00 169 ARG A N 1
ATOM 1294 C CA . ARG A 1 169 ? -13.237 -2.257 16.921 1.00 97.00 169 ARG A CA 1
ATOM 1295 C C . ARG A 1 169 ? -14.736 -2.288 17.221 1.00 97.00 169 ARG A C 1
ATOM 1297 O O . ARG A 1 169 ? -15.148 -1.823 18.281 1.00 97.00 169 ARG A O 1
ATOM 1304 N N . LYS A 1 170 ? -15.563 -2.803 16.302 1.00 95.88 170 LYS A N 1
ATOM 1305 C CA . LYS A 1 170 ? -17.018 -2.932 16.512 1.00 95.88 170 LYS A CA 1
ATOM 1306 C C . LYS A 1 170 ? -17.326 -3.909 17.644 1.00 95.88 170 LYS A C 1
ATOM 1308 O O . LYS A 1 170 ? -18.134 -3.580 18.507 1.00 95.88 170 LYS A O 1
ATOM 1313 N N . THR A 1 171 ? -16.639 -5.050 17.678 1.00 96.12 171 THR A N 1
ATOM 1314 C CA . THR A 1 171 ? -16.757 -6.034 18.761 1.00 96.12 171 THR A CA 1
ATOM 1315 C C . THR A 1 171 ? -16.394 -5.425 20.114 1.00 96.12 171 THR A C 1
ATOM 1317 O O . THR A 1 171 ? -17.174 -5.534 21.056 1.00 96.12 171 THR A O 1
ATOM 1320 N N . TRP A 1 172 ? -15.270 -4.710 20.212 1.00 93.25 172 TRP A N 1
ATOM 1321 C CA . TRP A 1 172 ? -14.855 -4.041 21.449 1.00 93.25 172 TRP A CA 1
ATOM 1322 C C . TRP A 1 172 ? -15.812 -2.930 21.868 1.00 93.25 172 TRP A C 1
ATOM 1324 O O . TRP A 1 172 ? -16.126 -2.813 23.048 1.00 93.25 172 TRP A O 1
ATOM 1334 N N . LYS A 1 173 ? -16.346 -2.158 20.914 1.00 94.06 173 LYS A N 1
ATOM 1335 C CA . LYS A 1 173 ? -17.388 -1.166 21.200 1.00 94.06 173 LYS A CA 1
ATOM 1336 C C . LYS A 1 173 ? -18.632 -1.821 21.807 1.00 94.06 173 LYS A C 1
ATOM 1338 O O . LYS A 1 173 ? -19.165 -1.313 22.787 1.00 94.06 173 LYS A O 1
ATOM 1343 N N . GLN A 1 174 ? -19.089 -2.937 21.238 1.00 93.31 174 GLN A N 1
ATOM 1344 C CA . GLN A 1 174 ? -20.253 -3.662 21.749 1.00 93.31 174 GLN A CA 1
ATOM 1345 C C . GLN A 1 174 ? -19.995 -4.258 23.139 1.00 93.31 174 GLN A C 1
ATOM 1347 O O . GLN A 1 174 ? -20.869 -4.204 24.001 1.00 93.31 174 GLN A O 1
ATOM 1352 N N . GLN A 1 175 ? -18.804 -4.819 23.359 1.00 91.62 175 GLN A N 1
ATOM 1353 C CA . GLN A 1 175 ? -18.401 -5.360 24.657 1.00 91.62 175 GLN A CA 1
ATOM 1354 C C . GLN A 1 175 ? -18.329 -4.263 25.727 1.00 91.62 175 GLN A C 1
ATOM 1356 O O . GLN A 1 175 ? -18.892 -4.454 26.802 1.00 91.62 175 GLN A O 1
ATOM 1361 N N . GLY A 1 176 ? -17.723 -3.112 25.413 1.00 87.38 176 GLY A N 1
ATOM 1362 C CA . GLY A 1 176 ? -17.661 -1.951 26.308 1.00 87.38 176 GLY A CA 1
ATOM 1363 C C . GLY A 1 176 ? -19.050 -1.447 26.695 1.00 87.38 176 GLY A C 1
ATOM 1364 O O . GLY A 1 176 ? -19.378 -1.410 27.875 1.00 87.38 176 GLY A O 1
ATOM 1365 N N . LEU A 1 177 ? -19.920 -1.204 25.707 1.00 86.69 177 LEU A N 1
ATOM 1366 C CA . LEU A 1 177 ? -21.290 -0.745 25.958 1.00 86.69 177 LEU A CA 1
ATOM 1367 C C . LEU A 1 177 ? -22.109 -1.762 26.772 1.00 86.69 177 LEU A C 1
ATOM 1369 O O . LEU A 1 177 ? -22.906 -1.394 27.629 1.00 86.69 177 LEU A O 1
ATOM 1373 N N . SER A 1 178 ? -21.921 -3.063 26.525 1.00 88.69 178 SER A N 1
ATOM 1374 C CA . SER A 1 178 ? -22.591 -4.095 27.319 1.00 88.69 178 SER A CA 1
ATOM 1375 C C . SER A 1 178 ? -22.108 -4.130 28.767 1.00 88.69 178 SER A C 1
ATOM 1377 O O . SER A 1 178 ? -22.901 -4.499 29.632 1.00 88.69 178 SER A O 1
ATOM 1379 N N . ALA A 1 179 ? -20.834 -3.840 29.030 1.00 87.12 179 ALA A N 1
ATOM 1380 C CA . ALA A 1 179 ? -20.303 -3.775 30.384 1.00 87.12 179 ALA A CA 1
ATOM 1381 C C . ALA A 1 179 ? -20.846 -2.539 31.117 1.00 87.12 179 ALA A C 1
ATOM 1383 O O . ALA A 1 179 ? -21.379 -2.687 32.213 1.00 87.12 179 ALA A O 1
ATOM 1384 N N . GLU A 1 180 ? -20.820 -1.370 30.470 1.00 87.00 180 GLU A N 1
ATOM 1385 C CA . GLU A 1 180 ? -21.382 -0.116 30.999 1.00 87.00 180 GLU A CA 1
ATOM 1386 C C . GLU A 1 180 ? -22.870 -0.267 31.349 1.00 87.00 180 GLU A C 1
ATOM 1388 O O . GLU A 1 180 ? -23.277 0.014 32.473 1.00 87.00 180 GLU A O 1
ATOM 1393 N N . ASN A 1 181 ? -23.677 -0.823 30.439 1.00 87.75 181 ASN A N 1
ATOM 1394 C CA . ASN A 1 181 ? -25.108 -1.034 30.681 1.00 87.75 181 ASN A CA 1
ATOM 1395 C C . ASN A 1 181 ? -25.387 -1.979 31.863 1.00 87.75 181 ASN A C 1
ATOM 1397 O O . ASN A 1 181 ? -26.368 -1.797 32.580 1.00 87.75 181 ASN A O 1
ATOM 1401 N N . LYS A 1 182 ? -24.551 -3.008 32.070 1.00 90.25 182 LYS A N 1
ATOM 1402 C CA . LYS A 1 182 ? -24.705 -3.935 33.206 1.00 90.25 182 LYS A CA 1
ATOM 1403 C C . LYS A 1 182 ? -24.445 -3.239 34.537 1.00 90.25 182 LYS A C 1
ATOM 1405 O O . LYS A 1 182 ? -25.153 -3.517 35.500 1.00 90.25 182 LYS A O 1
ATOM 1410 N N . VAL A 1 183 ? -23.448 -2.355 34.582 1.00 88.12 183 VAL A N 1
ATOM 1411 C CA . VAL A 1 183 ? -23.139 -1.561 35.776 1.00 88.12 183 VAL A CA 1
ATOM 1412 C C . VAL A 1 183 ? -24.276 -0.583 36.061 1.00 88.12 183 VAL A C 1
ATOM 1414 O O . VAL A 1 183 ? -24.814 -0.608 37.163 1.00 88.12 183 VAL A O 1
ATOM 1417 N N . GLN A 1 184 ? -24.734 0.166 35.055 1.00 89.38 184 GLN A N 1
ATOM 1418 C CA . GLN A 1 184 ? -25.852 1.107 35.206 1.00 89.38 184 GLN A CA 1
ATOM 1419 C C . GLN A 1 184 ? -27.142 0.429 35.687 1.00 89.38 184 GLN A C 1
ATOM 1421 O O . GLN A 1 184 ? -27.859 0.964 36.531 1.00 89.38 184 GLN A O 1
ATOM 1426 N N . GLU A 1 185 ? -27.457 -0.767 35.180 1.00 90.50 185 GLU A N 1
ATOM 1427 C CA . GLU A 1 185 ? -28.637 -1.503 35.639 1.00 90.50 185 GLU A CA 1
ATOM 1428 C C . GLU A 1 185 ? -28.486 -1.989 37.088 1.00 90.50 185 GLU A C 1
ATOM 1430 O O . GLU A 1 185 ? -29.449 -1.931 37.855 1.00 90.50 185 GLU A O 1
ATOM 1435 N N . ALA A 1 186 ? -27.286 -2.427 37.484 1.00 90.56 186 ALA A N 1
ATOM 1436 C CA . ALA A 1 186 ? -26.998 -2.813 38.863 1.00 90.56 186 ALA A CA 1
ATOM 1437 C C . ALA A 1 186 ? -27.097 -1.618 39.828 1.00 90.56 186 ALA A C 1
ATOM 1439 O O . ALA A 1 186 ? -27.694 -1.752 40.896 1.00 90.56 186 ALA A O 1
ATOM 1440 N N . GLU A 1 187 ? -26.588 -0.447 39.438 1.00 90.75 187 GLU A N 1
ATOM 1441 C CA . GLU A 1 187 ? -26.725 0.806 40.193 1.00 90.75 187 GLU A CA 1
ATOM 1442 C C . GLU A 1 187 ? -28.197 1.191 40.361 1.00 90.75 187 GLU A C 1
ATOM 1444 O O . GLU A 1 187 ? -28.658 1.419 41.478 1.00 90.75 187 GLU A O 1
ATOM 1449 N N . ARG A 1 188 ? -28.975 1.154 39.274 1.00 91.50 188 ARG A N 1
ATOM 1450 C CA . ARG A 1 188 ? -30.413 1.450 39.300 1.00 91.50 188 ARG A CA 1
ATOM 1451 C C . ARG A 1 188 ? -31.194 0.495 40.205 1.00 91.50 188 ARG A C 1
ATOM 1453 O O . ARG A 1 188 ? -32.153 0.905 40.860 1.00 91.50 188 ARG A O 1
ATOM 1460 N N . LEU A 1 189 ? -30.836 -0.788 40.219 1.00 90.81 189 LEU A N 1
ATOM 1461 C CA . LEU A 1 189 ? -31.442 -1.778 41.113 1.00 90.81 189 LEU A CA 1
ATOM 1462 C C . LEU A 1 189 ? -31.064 -1.524 42.577 1.00 90.81 189 LEU A C 1
ATOM 1464 O O . LEU A 1 189 ? -31.928 -1.635 43.444 1.00 90.81 189 LEU A O 1
ATOM 1468 N N . ALA A 1 190 ? -29.813 -1.146 42.847 1.00 91.06 190 ALA A N 1
ATOM 1469 C CA . ALA A 1 190 ? -29.350 -0.803 44.187 1.00 91.06 190 ALA A CA 1
ATOM 1470 C C . ALA A 1 190 ? -30.024 0.469 44.729 1.00 91.06 190 ALA A C 1
ATOM 1472 O O . ALA A 1 190 ? -30.417 0.496 45.893 1.00 91.06 190 ALA A O 1
ATOM 1473 N N . GLU A 1 191 ? -30.214 1.497 43.896 1.00 89.56 191 GLU A N 1
ATOM 1474 C CA . GLU A 1 191 ? -30.940 2.717 44.276 1.00 89.56 191 GLU A CA 1
ATOM 1475 C C . GLU A 1 191 ? -32.410 2.447 44.594 1.00 89.56 191 GLU A C 1
ATOM 1477 O O . GLU A 1 191 ? -32.935 2.998 45.553 1.00 89.56 191 GLU A O 1
ATOM 1482 N N . LYS A 1 192 ? -33.069 1.566 43.835 1.00 88.94 192 LYS A N 1
ATOM 1483 C CA . LYS A 1 192 ? -34.463 1.171 44.100 1.00 88.94 192 LYS A CA 1
ATOM 1484 C C . LYS A 1 192 ? -34.645 0.359 45.386 1.00 88.94 192 LYS A C 1
ATOM 1486 O O . LYS A 1 192 ? -35.774 0.235 45.848 1.00 88.94 192 LYS A O 1
ATOM 1491 N N . ALA A 1 193 ? -33.579 -0.254 45.899 1.00 83.62 193 ALA A N 1
ATOM 1492 C CA . ALA A 1 193 ? -33.603 -1.086 47.100 1.00 83.62 193 ALA A CA 1
ATOM 1493 C C . ALA A 1 193 ? -33.219 -0.326 48.386 1.00 83.62 193 ALA A C 1
ATOM 1495 O O . ALA A 1 193 ? -33.318 -0.905 49.470 1.00 83.62 193 ALA A O 1
ATOM 1496 N N . LYS A 1 194 ? -32.763 0.928 48.267 1.00 60.75 194 LYS A N 1
ATOM 1497 C CA . LYS A 1 194 ? -32.557 1.864 49.384 1.00 60.75 194 LYS A CA 1
ATOM 1498 C C . LYS A 1 194 ? -33.856 2.568 49.758 1.00 60.75 194 LYS A C 1
ATOM 1500 O O . LYS A 1 194 ? -34.000 2.851 50.966 1.00 60.75 194 LYS A O 1
#

InterPro domains:
  IPR001060 FCH domain [PF00611] (69-144)
  IPR001060 FCH domain [SM00055] (58-151)
  IPR027267 AH/BAR domain superfamily [G3DSA:1.20.1270.60] (46-194)
  IPR027267 AH/BAR domain superfamily [SSF103657] (69-194)

Organism: NCBI:txid234986

Radius of gyration: 32.0 Å; chains: 1; bounding box: 88×40×92 Å

pLDDT: mean 79.57, std 22.81, range [31.09, 98.56]

Foldseek 3Di:
DDDDDDDDDDDDDDDDDDDDDDDDDDDDDDDDDDDDPDDDDDDPDDPPDDPPPPVNVVVLVVLCPDPCNLVVVLVVLVVVLVVLLVVLVVLLVVLVVLLVVLVVLLVVLVVVLVVLPPPPDDDPVVSVVSNVVSVVSNVVSVVSNVVSVVSNVSSVVSNVVSVVSVVVSVVSVVVSVVVVVVVVVVVVVVVVVD

Sequence (194 aa):
MNAPPTIPPMENTDGFNPDFSGASEPQKDGAHASPTDEAAPTSPEQRSAPPQDAQTQQRVHDILHSDVGVATLLNRLKASIASTRDFANFLKRRGALEEEHASSLKKLSKSTLDGVRKPDTRHESYQTQFEQVLHANERIADNGTQFGLALHAMHENLLQLANKMDGNRKTWKQQGLSAENKVQEAERLAEKAK